Protein AF-A0A9P1CQ24-F1 (afdb_monomer_lite)

pLDDT: mean 72.22, std 20.45, range [20.41, 98.44]

Structure (mmCIF, N/CA/C/O backbone):
data_AF-A0A9P1CQ24-F1
#
_entry.id   AF-A0A9P1CQ24-F1
#
loop_
_atom_site.group_PDB
_atom_site.id
_atom_site.type_symbol
_atom_site.label_atom_id
_atom_site.label_alt_id
_atom_site.label_comp_id
_atom_site.label_asym_id
_atom_site.label_entity_id
_atom_site.label_seq_id
_atom_site.pdbx_PDB_ins_code
_atom_site.Cartn_x
_atom_site.Cartn_y
_atom_site.Cartn_z
_atom_site.occupancy
_atom_site.B_iso_or_equiv
_atom_site.auth_seq_id
_atom_site.auth_comp_id
_atom_site.auth_asym_id
_atom_site.auth_atom_id
_atom_site.pdbx_PDB_model_num
ATOM 1 N N . MET A 1 1 ? -5.792 -4.100 51.274 1.00 24.83 1 MET A N 1
ATOM 2 C CA . MET A 1 1 ? -7.155 -3.673 51.661 1.00 24.83 1 MET A CA 1
ATOM 3 C C . MET A 1 1 ? -8.016 -3.685 50.412 1.00 24.83 1 MET A C 1
ATOM 5 O O . MET A 1 1 ? -7.553 -3.233 49.377 1.00 24.83 1 MET A O 1
ATOM 9 N N . ARG A 1 2 ? -9.196 -4.304 50.507 1.00 32.28 2 ARG A N 1
ATOM 10 C CA . ARG A 1 2 ? -10.159 -4.543 49.422 1.00 32.28 2 ARG A CA 1
ATOM 11 C C . ARG A 1 2 ? -10.629 -3.250 48.753 1.00 32.28 2 ARG A C 1
ATOM 13 O O . ARG A 1 2 ? -10.883 -2.269 49.446 1.00 32.28 2 ARG A O 1
ATOM 20 N N . THR A 1 3 ? -10.967 -3.343 47.472 1.00 20.41 3 THR A N 1
ATOM 21 C CA . THR A 1 3 ? -12.104 -2.589 46.933 1.00 20.41 3 THR A CA 1
ATOM 22 C C . THR A 1 3 ? -12.897 -3.519 46.020 1.00 20.41 3 THR A C 1
ATOM 24 O O . THR A 1 3 ? -12.616 -3.652 44.839 1.00 20.41 3 THR A O 1
ATOM 27 N N . HIS A 1 4 ? -13.849 -4.238 46.622 1.00 22.41 4 HIS A N 1
ATOM 28 C CA . HIS A 1 4 ? -14.968 -4.813 45.883 1.00 22.41 4 HIS A CA 1
ATOM 29 C C . HIS A 1 4 ? -15.904 -3.654 45.552 1.00 22.41 4 HIS A C 1
ATOM 31 O O . HIS A 1 4 ? -16.393 -2.992 46.473 1.00 22.41 4 HIS A O 1
ATOM 37 N N . VAL A 1 5 ? -16.131 -3.402 44.268 1.00 22.34 5 VAL A N 1
ATOM 38 C CA . VAL A 1 5 ? -17.233 -2.550 43.827 1.00 22.34 5 VAL A CA 1
ATOM 39 C C . VAL A 1 5 ? -18.487 -3.422 43.804 1.00 22.34 5 VAL A C 1
ATOM 41 O O . VAL A 1 5 ? -18.438 -4.613 43.516 1.00 22.34 5 VAL A O 1
ATOM 44 N N . LYS A 1 6 ? -19.583 -2.852 44.293 1.00 25.34 6 LYS A N 1
ATOM 45 C CA . LYS A 1 6 ? -20.862 -3.510 44.534 1.00 25.34 6 LYS A CA 1
ATOM 46 C C . LYS A 1 6 ? -21.870 -2.759 43.680 1.00 25.34 6 LYS A C 1
ATOM 48 O O . LYS A 1 6 ? -22.074 -1.574 43.943 1.00 25.34 6 LYS A O 1
ATOM 53 N N . LEU A 1 7 ? -22.515 -3.417 42.718 1.00 26.62 7 LEU A N 1
ATOM 54 C CA . LEU A 1 7 ? -23.672 -2.843 42.036 1.00 26.62 7 LEU A CA 1
ATOM 55 C C . LEU A 1 7 ? -24.954 -3.628 42.299 1.00 26.62 7 LEU A C 1
ATOM 57 O O . LEU A 1 7 ? -25.006 -4.850 42.407 1.00 26.62 7 LEU A O 1
ATOM 61 N N . VAL A 1 8 ? -25.979 -2.817 42.528 1.00 26.58 8 VAL A N 1
ATOM 62 C CA . VAL A 1 8 ? -27.273 -3.124 43.112 1.00 26.58 8 VAL A CA 1
ATOM 63 C C . VAL A 1 8 ? -28.246 -3.381 41.970 1.00 26.58 8 VAL A C 1
ATOM 65 O O . VAL A 1 8 ? -28.527 -2.473 41.191 1.00 26.58 8 VAL A O 1
ATOM 68 N N . SER A 1 9 ? -28.813 -4.587 41.902 1.00 32.66 9 SER A N 1
ATOM 69 C CA . SER A 1 9 ? -30.057 -4.796 41.157 1.00 32.66 9 SER A CA 1
ATOM 70 C C . SER A 1 9 ? -31.143 -3.964 41.834 1.00 32.66 9 SER A C 1
ATOM 72 O O . SER A 1 9 ? -31.577 -4.265 42.948 1.00 32.66 9 SER A O 1
ATOM 74 N N . ARG A 1 10 ? -31.554 -2.865 41.198 1.00 37.50 10 ARG A N 1
ATOM 75 C CA . ARG A 1 10 ? -32.663 -2.043 41.682 1.00 37.50 10 ARG A CA 1
ATOM 76 C C . ARG A 1 10 ? -33.981 -2.643 41.201 1.00 37.50 10 ARG A C 1
ATOM 78 O O . ARG A 1 10 ? -34.678 -2.057 40.382 1.00 37.50 10 ARG A O 1
ATOM 85 N N . ALA A 1 11 ? -34.321 -3.807 41.734 1.00 39.28 11 ALA A N 1
ATOM 86 C CA . ALA A 1 11 ? -35.665 -4.354 41.662 1.00 39.28 11 ALA A CA 1
ATOM 87 C C . ALA A 1 11 ? -35.946 -5.097 42.968 1.00 39.28 11 ALA A C 1
ATOM 89 O O . ALA A 1 11 ? -35.509 -6.226 43.124 1.00 39.28 11 ALA A O 1
ATOM 90 N N . GLU A 1 12 ? -36.593 -4.403 43.909 1.00 36.25 12 GLU A N 1
ATOM 91 C CA . GLU A 1 12 ? -37.602 -4.922 44.852 1.00 36.25 12 GLU A CA 1
ATOM 92 C C . GLU A 1 12 ? -37.755 -3.968 46.045 1.00 36.25 12 GLU A C 1
ATOM 94 O O . GLU A 1 12 ? -37.226 -4.178 47.132 1.00 36.25 12 GLU A O 1
ATOM 99 N N . LEU A 1 13 ? -38.541 -2.909 45.849 1.00 34.06 13 LEU A N 1
ATOM 100 C CA . LEU A 1 13 ? -39.320 -2.322 46.933 1.00 34.06 13 LEU A CA 1
ATOM 101 C C . LEU A 1 13 ? -40.727 -2.032 46.402 1.00 34.06 13 LEU A C 1
ATOM 103 O O . LEU A 1 13 ? -40.894 -1.248 45.476 1.00 34.06 13 LEU A O 1
ATOM 107 N N . GLN A 1 14 ? -41.695 -2.659 47.079 1.00 34.50 14 GLN A N 1
ATOM 108 C CA . GLN A 1 14 ? -43.155 -2.509 47.025 1.00 34.50 14 GLN A CA 1
ATOM 109 C C . GLN A 1 14 ? -43.946 -3.429 46.078 1.00 34.50 14 GLN A C 1
ATOM 111 O O . GLN A 1 14 ? -44.056 -3.201 44.881 1.00 34.50 14 GLN A O 1
ATOM 116 N N . GLY A 1 15 ? -44.658 -4.380 46.702 1.00 32.09 15 GLY A N 1
ATOM 117 C CA . GLY A 1 15 ? -46.060 -4.635 46.352 1.00 32.09 15 GLY A CA 1
ATOM 118 C C . GLY A 1 15 ? -46.442 -6.081 46.047 1.00 32.09 15 GLY A C 1
ATOM 119 O O . GLY A 1 15 ? -46.425 -6.507 44.900 1.00 32.09 15 GLY A O 1
ATOM 120 N N . ARG A 1 16 ? -46.912 -6.812 47.067 1.00 42.50 16 ARG A N 1
ATOM 121 C CA . ARG A 1 16 ? -47.760 -8.007 46.909 1.00 42.50 16 ARG A CA 1
ATOM 122 C C . ARG A 1 16 ? -48.939 -7.709 45.968 1.00 42.50 16 ARG A C 1
ATOM 124 O O . ARG A 1 16 ? -49.682 -6.771 46.239 1.00 42.50 16 ARG A O 1
ATOM 131 N N . GLY A 1 17 ? -49.212 -8.577 44.989 1.00 32.25 17 GLY A N 1
ATOM 132 C CA . GLY A 1 17 ? -50.550 -8.647 44.389 1.00 32.25 17 GLY A CA 1
ATOM 133 C C . GLY A 1 17 ? -50.658 -9.171 42.956 1.00 32.25 17 GLY A C 1
ATOM 134 O O . GLY A 1 17 ? -50.523 -8.412 42.011 1.00 32.25 17 GLY A O 1
ATOM 135 N N . ARG A 1 18 ? -51.102 -10.430 42.853 1.00 33.41 18 ARG A N 1
ATOM 136 C CA . ARG A 1 18 ? -51.880 -11.054 41.761 1.00 33.41 18 ARG A CA 1
ATOM 137 C C . ARG A 1 18 ? -51.209 -11.348 40.408 1.00 33.41 18 ARG A C 1
ATOM 139 O O . ARG A 1 18 ? -50.857 -10.487 39.617 1.00 33.41 18 ARG A O 1
ATOM 146 N N . SER A 1 19 ? -51.226 -12.652 40.134 1.00 42.94 19 SER A N 1
ATOM 147 C CA . SER A 1 19 ? -51.018 -13.336 38.862 1.00 42.94 19 SER A CA 1
ATOM 148 C C . SER A 1 19 ? -51.836 -12.736 37.711 1.00 42.94 19 SER A C 1
ATOM 150 O O . SER A 1 19 ? -53.065 -12.703 37.790 1.00 42.94 19 SER A O 1
ATOM 152 N N . ARG A 1 20 ? -51.159 -12.331 36.629 1.00 33.44 20 ARG A N 1
ATOM 153 C CA . ARG A 1 20 ? -51.699 -12.286 35.261 1.00 33.44 20 ARG A CA 1
ATOM 154 C C . ARG A 1 20 ? -50.582 -12.593 34.262 1.00 33.44 20 ARG A C 1
ATOM 156 O O . ARG A 1 20 ? -49.554 -11.928 34.229 1.00 33.44 20 ARG A O 1
ATOM 163 N N . SER A 1 21 ? -50.819 -13.616 33.450 1.00 43.00 21 SER A N 1
ATOM 164 C CA . SER A 1 21 ? -50.026 -14.024 32.293 1.00 43.00 21 SER A CA 1
ATOM 165 C C . SER A 1 21 ? -49.966 -12.904 31.253 1.00 43.00 21 SER A C 1
ATOM 167 O O . SER A 1 21 ? -50.982 -12.610 30.627 1.00 43.00 21 SER A O 1
ATOM 169 N N . HIS A 1 22 ? -48.802 -12.291 31.063 1.00 32.88 22 HIS A N 1
ATOM 170 C CA . HIS A 1 22 ? -48.464 -11.451 29.910 1.00 32.88 22 HIS A CA 1
ATOM 171 C C . HIS A 1 22 ? -47.069 -11.871 29.437 1.00 32.88 22 HIS A C 1
ATOM 173 O O . HIS A 1 22 ? -46.216 -12.194 30.265 1.00 32.88 22 HIS A O 1
ATOM 179 N N . GLY A 1 23 ? -46.877 -11.945 28.116 1.00 34.06 23 GLY A N 1
ATOM 180 C CA . GLY A 1 23 ? -45.629 -12.381 27.492 1.00 34.06 23 GLY A CA 1
ATOM 181 C C . GLY A 1 23 ? -44.425 -11.708 28.143 1.00 34.06 23 GLY A C 1
ATOM 182 O O . GLY A 1 23 ? -44.413 -10.490 28.315 1.00 34.06 23 GLY A O 1
ATOM 183 N N . ARG A 1 24 ? -43.440 -12.517 28.554 1.00 34.88 24 ARG A N 1
ATOM 184 C CA . ARG A 1 24 ? -42.169 -12.024 29.086 1.00 34.88 24 ARG A CA 1
ATOM 185 C C . ARG A 1 24 ? -41.470 -11.240 27.978 1.00 34.88 24 ARG A C 1
ATOM 187 O O . ARG A 1 24 ? -40.723 -11.808 27.193 1.00 34.88 24 ARG A O 1
ATOM 194 N N . HIS A 1 25 ? -41.708 -9.937 27.921 1.00 40.00 25 HIS A N 1
ATOM 195 C CA . HIS A 1 25 ? -40.682 -9.025 27.455 1.00 40.00 25 HIS A CA 1
ATOM 196 C C . HIS A 1 25 ? -39.545 -9.161 28.466 1.00 40.00 25 HIS A C 1
ATOM 198 O O . HIS A 1 25 ? -39.699 -8.759 29.621 1.00 40.00 25 HIS A O 1
ATOM 204 N N . GLU A 1 26 ? -38.464 -9.841 28.078 1.00 44.25 26 GLU A N 1
ATOM 205 C CA . GLU A 1 26 ? -37.234 -9.849 28.866 1.00 44.25 26 GLU A CA 1
ATOM 206 C C . GLU A 1 26 ? -36.874 -8.395 29.163 1.00 44.25 26 GLU A C 1
ATOM 208 O O . GLU A 1 26 ? -36.725 -7.576 28.254 1.00 44.25 26 GLU A O 1
ATOM 213 N N . ALA A 1 27 ? -36.840 -8.050 30.449 1.00 46.22 27 ALA A N 1
ATOM 214 C CA . ALA A 1 27 ? -36.472 -6.716 30.875 1.00 46.22 27 ALA A CA 1
ATOM 215 C C . ALA A 1 27 ? -35.070 -6.416 30.332 1.00 46.22 27 ALA A C 1
ATOM 217 O O . ALA A 1 27 ? -34.145 -7.208 30.516 1.00 46.22 27 ALA A O 1
ATOM 218 N N . ILE A 1 28 ? -34.925 -5.284 29.644 1.00 53.94 28 ILE A N 1
ATOM 219 C CA . ILE A 1 28 ? -33.633 -4.802 29.158 1.00 53.94 28 ILE A CA 1
ATOM 220 C C . ILE A 1 28 ? -32.829 -4.424 30.400 1.00 53.94 28 ILE A C 1
ATOM 222 O O . ILE A 1 28 ? -33.048 -3.361 30.980 1.00 53.94 28 ILE A O 1
ATOM 226 N N . VAL A 1 29 ? -31.955 -5.321 30.853 1.00 59.16 29 VAL A N 1
ATOM 227 C CA . VAL A 1 29 ? -31.086 -5.062 32.001 1.00 59.16 29 VAL A CA 1
ATOM 228 C C . VAL A 1 29 ? -29.855 -4.319 31.481 1.00 59.16 29 VAL A C 1
ATOM 230 O O . VAL A 1 29 ? -29.123 -4.879 30.660 1.00 59.16 29 VAL A O 1
ATOM 233 N N . PRO A 1 30 ? -29.630 -3.063 31.902 1.00 64.50 30 PRO A N 1
ATOM 234 C CA . PRO A 1 30 ? -28.387 -2.374 31.604 1.00 64.50 30 PRO A CA 1
ATOM 235 C C . PRO A 1 30 ? -27.237 -3.047 32.360 1.00 64.50 30 PRO A C 1
ATOM 237 O O . PRO A 1 30 ? -27.342 -3.264 33.566 1.00 64.50 30 PRO A O 1
ATOM 240 N N . VAL A 1 31 ? -26.144 -3.357 31.665 1.00 69.25 31 VAL A N 1
ATOM 241 C CA . VAL A 1 31 ? -24.925 -3.908 32.271 1.00 69.25 31 VAL A CA 1
ATOM 242 C C . VAL A 1 31 ? -23.783 -2.921 32.099 1.00 69.25 31 VAL A C 1
ATOM 244 O O . VAL A 1 31 ? -23.566 -2.417 30.997 1.00 69.25 31 VAL A O 1
ATOM 247 N N . GLU A 1 32 ? -23.054 -2.640 33.178 1.00 74.50 32 GLU A N 1
ATOM 248 C CA . GLU A 1 32 ? -21.812 -1.879 33.077 1.00 74.50 32 GLU A CA 1
ATOM 249 C C . GLU A 1 32 ? -20.687 -2.763 32.541 1.00 74.50 32 GLU A C 1
ATOM 251 O O . GLU A 1 32 ? -20.387 -3.833 33.075 1.00 74.50 32 GLU A O 1
ATOM 256 N N . VAL A 1 33 ? -20.060 -2.286 31.470 1.00 75.69 33 VAL A N 1
ATOM 257 C CA . VAL A 1 33 ? -18.903 -2.914 30.843 1.00 75.69 33 VAL A CA 1
ATOM 258 C C . VAL A 1 33 ? -17.725 -1.962 30.962 1.00 75.69 33 VAL A C 1
ATOM 260 O O . VAL A 1 33 ? -17.774 -0.846 30.439 1.00 75.69 33 VAL A O 1
ATOM 263 N N . GLN A 1 34 ? -16.657 -2.413 31.616 1.00 79.44 34 GLN A N 1
ATOM 264 C CA . GLN A 1 34 ? -15.403 -1.670 31.667 1.00 79.44 34 GLN A CA 1
ATOM 265 C C . GLN A 1 34 ? -14.547 -2.017 30.453 1.00 79.44 34 GLN A C 1
ATOM 267 O O . GLN A 1 34 ? -14.287 -3.188 30.184 1.00 79.44 34 GLN A O 1
ATOM 272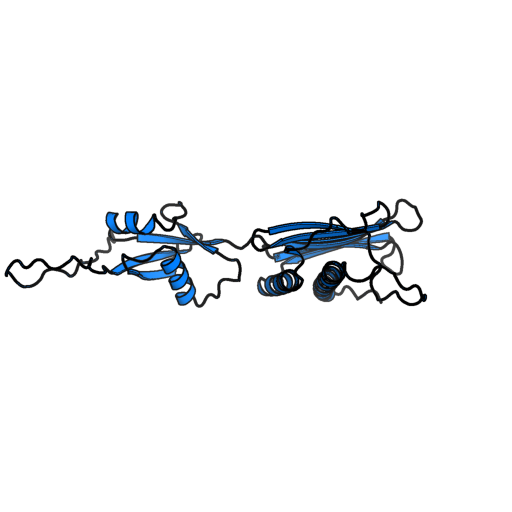 N N . ILE A 1 35 ? -14.107 -0.996 29.720 1.00 75.44 35 ILE A N 1
ATOM 273 C CA . ILE A 1 35 ? -13.234 -1.140 28.556 1.00 75.44 35 ILE A CA 1
ATOM 274 C C . ILE A 1 35 ? -11.839 -0.646 28.919 1.00 75.44 35 ILE A C 1
ATOM 276 O O . ILE A 1 35 ? -11.632 0.548 29.145 1.00 75.44 35 ILE A O 1
ATOM 280 N N . LEU A 1 36 ? -10.876 -1.560 28.927 1.00 78.00 36 LEU A N 1
ATOM 281 C CA . LEU A 1 36 ? -9.468 -1.267 29.165 1.00 78.00 36 LEU A CA 1
ATOM 282 C C . LEU A 1 36 ? -8.684 -1.228 27.852 1.00 78.00 36 LEU A C 1
ATOM 284 O O . LEU A 1 36 ? -8.978 -1.959 26.900 1.00 78.00 36 LEU A O 1
ATOM 288 N N . ASN A 1 37 ? -7.618 -0.436 27.817 1.00 79.06 37 ASN A N 1
ATOM 289 C CA . ASN A 1 37 ? -6.612 -0.554 26.766 1.00 79.06 37 ASN A CA 1
ATOM 290 C C . ASN A 1 37 ? -5.866 -1.892 26.922 1.00 79.06 37 ASN A C 1
ATOM 292 O O . ASN A 1 37 ? -5.347 -2.192 27.997 1.00 79.06 37 ASN A O 1
ATOM 296 N N . ALA A 1 38 ? -5.789 -2.706 25.862 1.00 75.56 38 ALA A N 1
ATOM 297 C CA . ALA A 1 38 ? -5.168 -4.030 25.953 1.00 75.56 38 ALA A CA 1
ATOM 298 C C . ALA A 1 38 ? -3.668 -4.004 26.306 1.00 75.56 38 ALA A C 1
ATOM 300 O O . ALA A 1 38 ? -3.181 -4.974 26.887 1.00 75.56 38 ALA A O 1
ATOM 301 N N . PHE A 1 39 ? -2.955 -2.922 25.979 1.00 69.06 39 PHE A N 1
ATOM 302 C CA . PHE A 1 39 ? -1.515 -2.781 26.207 1.00 69.06 39 PHE A CA 1
ATOM 303 C C . PHE A 1 39 ? -1.190 -2.125 27.545 1.00 69.06 39 PHE A C 1
ATOM 305 O O . PHE A 1 39 ? -0.302 -2.595 28.250 1.00 69.06 39 PHE A O 1
ATOM 312 N N . THR A 1 40 ? -1.890 -1.043 27.896 1.00 73.31 40 THR A N 1
ATOM 313 C CA . THR A 1 40 ? -1.598 -0.296 29.131 1.00 73.31 40 THR A CA 1
ATOM 314 C C . THR A 1 40 ? -2.381 -0.820 30.330 1.00 73.31 40 THR A C 1
ATOM 316 O O . THR A 1 40 ? -1.983 -0.588 31.466 1.00 73.31 40 THR A O 1
ATOM 319 N N . GLY A 1 41 ? -3.491 -1.530 30.101 1.00 69.75 41 GLY A N 1
ATOM 320 C CA . GLY A 1 41 ? -4.416 -1.944 31.157 1.00 69.75 41 GLY A CA 1
ATOM 321 C C . GLY A 1 41 ? -5.185 -0.781 31.789 1.00 69.75 41 GLY A C 1
ATOM 322 O O . GLY A 1 41 ? -5.972 -1.005 32.703 1.00 69.75 41 GLY A O 1
ATOM 323 N N . GLU A 1 42 ? -4.981 0.451 31.318 1.00 75.31 42 GLU A N 1
ATOM 324 C CA . GLU A 1 42 ? -5.671 1.622 31.845 1.00 75.31 42 GLU A CA 1
ATOM 325 C C . GLU A 1 42 ? -7.142 1.615 31.427 1.00 75.31 42 GLU A C 1
ATOM 327 O O . GLU A 1 42 ? -7.489 1.295 30.279 1.00 75.31 42 GLU A O 1
ATOM 332 N N . SER A 1 43 ? -8.004 1.999 32.373 1.00 66.06 43 SER A N 1
ATOM 333 C CA . SER A 1 43 ? -9.431 2.164 32.119 1.00 66.06 43 SER A CA 1
ATOM 334 C C . SER A 1 43 ? -9.641 3.266 31.098 1.00 66.06 43 SER A C 1
ATOM 336 O O . SER A 1 43 ? -9.247 4.411 31.311 1.00 66.06 43 SER A O 1
ATOM 338 N N . SER A 1 44 ? -10.224 2.892 29.962 1.00 65.00 44 SER A N 1
ATOM 339 C CA . SER A 1 44 ? -10.540 3.831 28.897 1.00 65.00 44 SER A CA 1
ATOM 340 C C . SER A 1 44 ? -11.964 4.362 29.059 1.00 65.00 44 SER A C 1
ATOM 342 O O . SER A 1 44 ? -12.148 5.574 29.034 1.00 65.00 44 SER A O 1
ATOM 344 N N . PHE A 1 45 ? -12.969 3.490 29.249 1.00 72.44 45 PHE A N 1
ATOM 345 C CA . PHE A 1 45 ? -14.388 3.885 29.329 1.00 72.44 45 PHE A CA 1
ATOM 346 C C . PHE A 1 45 ? -15.232 2.882 30.137 1.00 72.44 45 PHE A C 1
ATOM 348 O O . PHE A 1 45 ? -14.904 1.697 30.176 1.00 72.44 45 PHE A O 1
ATOM 355 N N . SER A 1 46 ? -16.355 3.340 30.707 1.00 76.19 46 SER A N 1
ATOM 356 C CA . SER A 1 46 ? -17.466 2.474 31.142 1.00 76.19 46 SER A CA 1
ATOM 357 C C . SER A 1 46 ? -18.662 2.696 30.219 1.00 76.19 46 SER A C 1
ATOM 359 O O . SER A 1 46 ? -18.967 3.838 29.864 1.00 76.19 46 SER A O 1
ATOM 361 N N . ILE A 1 47 ? -19.311 1.612 29.792 1.00 76.88 47 ILE A N 1
ATOM 362 C CA . ILE A 1 47 ? -20.475 1.654 28.901 1.00 76.88 47 ILE A CA 1
ATOM 363 C C . ILE A 1 47 ? -21.618 0.880 29.537 1.00 76.88 47 ILE A C 1
ATOM 365 O O . ILE A 1 47 ? -21.448 -0.256 29.973 1.00 76.88 47 ILE A O 1
ATOM 369 N N . THR A 1 48 ? -22.804 1.480 29.522 1.00 80.06 48 THR A N 1
ATOM 370 C CA . THR A 1 48 ? -24.049 0.794 29.854 1.00 80.06 48 THR A CA 1
ATOM 371 C C . THR A 1 48 ? -24.560 0.046 28.621 1.00 80.06 48 THR A C 1
ATOM 373 O O . THR A 1 48 ? -25.236 0.620 27.768 1.00 80.06 48 THR A O 1
ATOM 376 N N . ALA A 1 49 ? -24.208 -1.232 28.500 1.00 74.88 49 ALA A N 1
ATOM 377 C CA . ALA A 1 49 ? -24.649 -2.088 27.404 1.00 74.88 49 ALA A CA 1
ATOM 378 C C . ALA A 1 49 ? -26.043 -2.669 27.685 1.00 74.88 49 ALA A C 1
ATOM 380 O O . ALA A 1 49 ? -26.398 -2.945 28.832 1.00 74.88 49 ALA A O 1
ATOM 381 N N . GLN A 1 50 ? -26.838 -2.885 26.636 1.00 75.06 50 GLN A N 1
ATOM 382 C CA . GLN A 1 50 ? -28.102 -3.613 26.763 1.00 75.06 50 GLN A CA 1
ATOM 383 C C . GLN A 1 50 ? -27.848 -5.118 26.661 1.00 75.06 50 GLN A C 1
ATOM 385 O O . GLN A 1 50 ? -27.016 -5.554 25.866 1.00 75.06 50 GLN A O 1
ATOM 390 N N . SER A 1 51 ? -28.630 -5.924 27.381 1.00 68.69 51 SER A N 1
ATOM 391 C CA . SER A 1 51 ? -28.583 -7.391 27.289 1.00 68.69 51 SER A CA 1
ATOM 392 C C . SER A 1 51 ? -28.934 -7.961 25.903 1.00 68.69 51 SER A C 1
ATOM 394 O O . SER A 1 51 ? -28.821 -9.161 25.698 1.00 68.69 51 SER A O 1
ATOM 396 N N . SER A 1 52 ? -29.358 -7.134 24.946 1.00 73.06 52 SER A N 1
ATOM 397 C CA . SER A 1 52 ? -29.605 -7.512 23.550 1.00 73.06 52 SER A CA 1
ATOM 398 C C . SER A 1 52 ? -28.449 -7.171 22.602 1.00 73.06 52 SER A C 1
ATOM 400 O O . SER A 1 52 ? -28.504 -7.531 21.426 1.00 73.06 52 SER A O 1
ATOM 402 N N . TRP A 1 53 ? -27.421 -6.451 23.061 1.00 78.69 53 TRP A N 1
ATOM 403 C CA . TRP A 1 53 ? -26.336 -6.000 22.192 1.00 78.69 53 TRP A CA 1
ATOM 404 C C . TRP A 1 53 ? -25.441 -7.156 21.749 1.00 78.69 53 TRP A C 1
ATOM 406 O O . TRP A 1 53 ? -24.982 -7.966 22.553 1.00 78.69 53 TRP A O 1
ATOM 416 N N . SER A 1 54 ? -25.132 -7.176 20.453 1.00 79.19 54 SER A N 1
ATOM 417 C CA . SER A 1 54 ? -24.022 -7.960 19.913 1.00 79.19 54 SER A CA 1
ATOM 418 C C . SER A 1 54 ? -22.684 -7.272 20.198 1.00 79.19 54 SER A C 1
ATOM 420 O O . SER A 1 54 ? -22.620 -6.073 20.493 1.00 79.19 54 SER A O 1
ATOM 422 N N . ILE A 1 55 ? -21.583 -8.003 20.021 1.00 78.81 55 ILE A N 1
ATOM 423 C CA . ILE A 1 55 ? -20.242 -7.402 20.043 1.00 78.81 55 ILE A CA 1
ATOM 424 C C . ILE A 1 55 ? -20.106 -6.316 18.977 1.00 78.81 55 ILE A C 1
ATOM 426 O O . ILE A 1 55 ? -19.478 -5.293 19.242 1.00 78.81 55 ILE A O 1
ATOM 430 N N . SER A 1 56 ? -20.726 -6.487 17.805 1.00 79.00 56 SER A N 1
ATOM 431 C CA . SER A 1 56 ? -20.743 -5.446 16.777 1.00 79.00 56 SER A CA 1
ATOM 432 C C . SER A 1 56 ? -21.381 -4.151 17.287 1.00 79.00 56 SER A C 1
ATOM 434 O O . SER A 1 56 ? -20.826 -3.081 17.054 1.00 79.00 56 SER A O 1
ATOM 436 N N . ASN A 1 57 ? -22.494 -4.226 18.029 1.00 83.50 57 ASN A N 1
ATOM 437 C CA . ASN A 1 57 ? -23.118 -3.035 18.620 1.00 83.50 57 ASN A CA 1
ATOM 438 C C . ASN A 1 57 ? -22.176 -2.347 19.617 1.00 83.50 57 ASN A C 1
ATOM 440 O O . ASN A 1 57 ? -22.006 -1.131 19.565 1.00 83.50 57 ASN A O 1
ATOM 444 N N . LEU A 1 58 ? -21.510 -3.132 20.469 1.00 80.88 58 LEU A N 1
ATOM 445 C CA . LEU A 1 58 ? -20.525 -2.630 21.429 1.00 80.88 58 LEU A CA 1
ATOM 446 C C . LEU A 1 58 ? -19.334 -1.957 20.736 1.00 80.88 58 LEU A C 1
ATOM 448 O O . LEU A 1 58 ? -18.936 -0.865 21.128 1.00 80.88 58 LEU A O 1
ATOM 452 N N . ARG A 1 59 ? -18.793 -2.562 19.672 1.00 79.06 59 ARG A N 1
ATOM 453 C CA . ARG A 1 59 ? -17.701 -1.981 18.874 1.00 79.06 59 ARG A CA 1
ATOM 454 C C . ARG A 1 59 ? -18.109 -0.648 18.247 1.00 79.06 59 ARG A C 1
ATOM 456 O O . ARG A 1 59 ? -17.336 0.306 18.316 1.00 79.06 59 ARG A O 1
ATOM 463 N N . SER A 1 60 ? -19.311 -0.570 17.671 1.00 79.25 60 SER A N 1
ATOM 464 C CA . SER A 1 60 ? -19.842 0.669 17.093 1.00 79.25 60 SER A CA 1
ATOM 465 C C . SER A 1 60 ? -20.001 1.766 18.143 1.00 79.25 60 SER A C 1
ATOM 467 O O . SER A 1 60 ? -19.612 2.906 17.893 1.00 79.25 60 SER A O 1
ATOM 469 N N . GLU A 1 61 ? -20.510 1.427 19.328 1.00 82.31 61 GLU A N 1
ATOM 470 C CA . GLU A 1 61 ? -20.686 2.400 20.407 1.00 82.31 61 GLU A CA 1
ATOM 471 C C . GLU A 1 61 ? -19.345 2.883 20.976 1.00 82.31 61 GLU A C 1
ATOM 473 O O . GLU A 1 61 ? -19.151 4.082 21.170 1.00 82.31 61 GLU A O 1
ATOM 478 N N . ILE A 1 62 ? -18.375 1.983 21.162 1.00 78.25 62 ILE A N 1
ATOM 479 C CA . ILE A 1 62 ? -17.014 2.345 21.585 1.00 78.25 62 ILE A CA 1
ATOM 480 C C . ILE A 1 62 ? -16.361 3.284 20.562 1.00 78.25 62 ILE A C 1
ATOM 482 O O . ILE A 1 62 ? -15.782 4.304 20.942 1.00 78.25 62 ILE A O 1
ATOM 486 N N . ALA A 1 63 ? -16.459 2.973 19.266 1.00 75.12 63 ALA A N 1
ATOM 487 C CA . ALA A 1 63 ? -15.914 3.824 18.208 1.00 75.12 63 ALA A CA 1
ATOM 488 C C . ALA A 1 63 ? -16.549 5.225 18.230 1.00 75.12 63 ALA A C 1
ATOM 490 O O . ALA A 1 63 ? -15.838 6.232 18.165 1.00 75.12 63 ALA A O 1
ATOM 491 N N . ARG A 1 64 ? -17.877 5.289 18.413 1.00 81.25 64 ARG A N 1
ATOM 492 C CA . ARG A 1 64 ? -18.634 6.539 18.555 1.00 81.25 64 ARG A CA 1
ATOM 493 C C . ARG A 1 64 ? -18.155 7.362 19.754 1.00 81.25 64 ARG A C 1
ATOM 495 O O . ARG A 1 64 ? -17.891 8.552 19.599 1.00 81.25 64 ARG A O 1
ATOM 502 N N . LEU A 1 65 ? -18.018 6.745 20.931 1.00 77.56 65 LEU A N 1
ATOM 503 C CA . LEU A 1 65 ? -17.589 7.414 22.167 1.00 77.56 65 LEU A CA 1
ATOM 504 C C . LEU A 1 65 ? -16.154 7.935 22.093 1.00 77.56 65 LEU A C 1
ATOM 506 O O . LEU A 1 65 ? -15.874 9.027 22.583 1.00 77.56 65 LEU A O 1
ATOM 510 N N . ARG A 1 66 ? -15.252 7.199 21.434 1.00 70.94 66 ARG A N 1
ATOM 511 C CA . ARG A 1 66 ? -13.867 7.644 21.226 1.00 70.94 66 ARG A CA 1
ATOM 512 C C . ARG A 1 66 ? -13.754 8.831 20.266 1.00 70.94 66 ARG A C 1
ATOM 514 O O . ARG A 1 66 ? -12.658 9.365 20.127 1.00 70.94 66 ARG A O 1
ATOM 521 N N . GLN A 1 67 ? -14.830 9.196 19.558 1.00 64.81 67 GLN A N 1
ATOM 522 C CA . GLN A 1 67 ? -14.772 10.068 18.377 1.00 64.81 67 GLN A CA 1
ATOM 523 C C . GLN A 1 67 ? -13.702 9.605 17.369 1.00 64.81 67 GLN A C 1
ATOM 525 O O . GLN A 1 67 ? -13.178 10.387 16.576 1.00 64.81 67 GLN A O 1
ATOM 530 N N . VAL A 1 68 ? -13.355 8.315 17.408 1.00 60.34 68 VAL A N 1
ATOM 531 C CA . VAL A 1 68 ? -12.364 7.724 16.522 1.00 60.34 68 VAL A CA 1
ATOM 532 C C . VAL A 1 68 ? -13.126 7.262 15.301 1.00 60.34 68 VAL A C 1
ATOM 534 O O . VAL A 1 68 ? -13.876 6.288 15.337 1.00 60.34 68 VAL A O 1
ATOM 537 N N . VAL A 1 69 ? -12.905 7.962 14.192 1.00 52.41 69 VAL A N 1
ATOM 538 C CA . VAL A 1 69 ? -13.129 7.366 12.882 1.00 52.41 69 VAL A CA 1
ATOM 539 C C . VAL A 1 69 ? -12.090 6.262 12.773 1.00 52.41 69 VAL A C 1
ATOM 541 O O . VAL A 1 69 ? -10.919 6.547 12.513 1.00 52.41 69 VAL A O 1
ATOM 544 N N . LEU A 1 70 ? -12.497 5.017 13.040 1.00 55.22 70 LEU A N 1
ATOM 545 C CA . LEU A 1 70 ? -11.671 3.865 12.699 1.00 55.22 70 LEU A CA 1
ATOM 546 C C . LEU A 1 70 ? -11.263 4.063 11.245 1.00 55.22 70 LEU A C 1
ATOM 548 O O . LEU A 1 70 ? -12.125 4.286 10.387 1.00 55.22 70 LEU A O 1
ATOM 552 N N . SER A 1 71 ? -9.957 4.075 10.967 1.00 51.81 71 SER A N 1
ATOM 553 C CA . SER A 1 71 ? -9.501 4.074 9.581 1.00 51.81 71 SER A CA 1
ATOM 554 C C . SER A 1 71 ? -10.239 2.953 8.866 1.00 51.81 71 SER A C 1
ATOM 556 O O . SER A 1 71 ? -10.363 1.868 9.427 1.00 51.81 71 SER A O 1
ATOM 558 N N . SER A 1 72 ? -10.765 3.223 7.667 1.00 47.38 72 SER A N 1
ATOM 559 C CA . SER A 1 72 ? -11.326 2.193 6.787 1.00 47.38 72 SER A CA 1
ATOM 560 C C . SER A 1 72 ? -10.343 1.019 6.764 1.00 47.38 72 SER A C 1
ATOM 562 O O . SER A 1 72 ? -9.270 1.172 6.187 1.00 47.38 72 SER A O 1
ATOM 564 N N . GLY A 1 73 ? -10.651 -0.070 7.483 1.00 51.91 73 GLY A N 1
ATOM 565 C CA . GLY A 1 73 ? -9.768 -1.228 7.660 1.00 51.91 73 GLY A CA 1
ATOM 566 C C . GLY A 1 73 ? -9.349 -1.612 9.086 1.00 51.91 73 GLY A C 1
ATOM 567 O O . GLY A 1 73 ? -9.069 -2.785 9.315 1.00 51.91 73 GLY A O 1
ATOM 568 N N . SER A 1 74 ? -9.314 -0.689 10.052 1.00 59.41 74 SER A N 1
ATOM 569 C CA . SER A 1 74 ? -8.978 -1.029 11.444 1.00 59.41 74 SER A CA 1
ATOM 570 C C . SER A 1 74 ? -10.158 -1.718 12.124 1.00 59.41 74 SER A C 1
ATOM 572 O O . SER A 1 74 ? -11.260 -1.168 12.180 1.00 59.41 74 SER A O 1
ATOM 574 N N . GLU A 1 75 ? -9.927 -2.905 12.683 1.00 68.88 75 GLU A N 1
ATOM 575 C CA . GLU A 1 75 ? -10.937 -3.631 13.453 1.00 68.88 75 GLU A CA 1
ATOM 576 C C . GLU A 1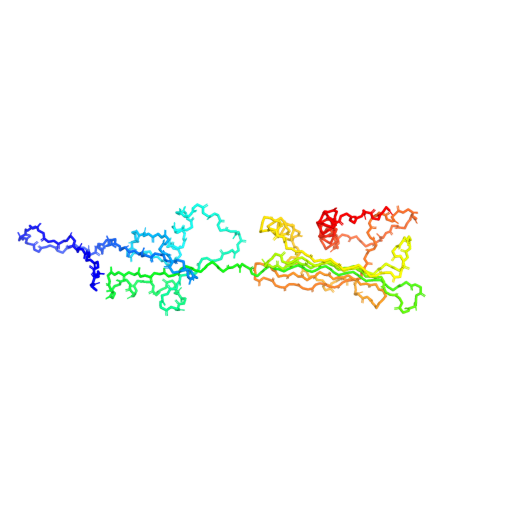 75 ? -10.697 -3.421 14.953 1.00 68.88 75 GLU A C 1
ATOM 578 O O . GLU A 1 75 ? -9.606 -3.679 15.469 1.00 68.88 75 GLU A O 1
ATOM 583 N N . LEU A 1 76 ? -11.733 -2.998 15.681 1.00 71.81 76 LEU A N 1
ATOM 584 C CA . LEU A 1 76 ? -11.728 -3.072 17.141 1.00 71.81 76 LEU A CA 1
ATOM 585 C C . LEU A 1 76 ? -12.046 -4.499 17.566 1.00 71.81 76 LEU A C 1
ATOM 587 O O . LEU A 1 76 ? -13.153 -4.982 17.338 1.00 71.81 76 LEU A O 1
ATOM 591 N N . ARG A 1 77 ? -11.102 -5.159 18.231 1.00 80.12 77 ARG A N 1
ATOM 592 C CA . ARG A 1 77 ? -11.322 -6.466 18.853 1.00 80.12 77 ARG A CA 1
ATOM 593 C C . ARG A 1 77 ? -11.504 -6.304 20.351 1.00 80.12 77 ARG A C 1
ATOM 595 O O . ARG A 1 77 ? -10.783 -5.543 20.991 1.00 80.12 77 ARG A O 1
ATOM 602 N N . LEU A 1 78 ? -12.469 -7.041 20.894 1.00 79.81 78 LEU A N 1
ATOM 603 C CA . LEU A 1 78 ? -12.724 -7.121 22.328 1.00 79.81 78 LEU A CA 1
ATOM 604 C C . LEU A 1 78 ? -12.189 -8.453 22.841 1.00 79.81 78 LEU A C 1
ATOM 606 O O . LEU A 1 78 ? -12.442 -9.501 22.244 1.00 79.81 78 LEU A O 1
ATOM 610 N N . LEU A 1 79 ? -11.431 -8.391 23.925 1.00 81.00 79 LEU A N 1
ATOM 611 C CA . LEU A 1 79 ? -10.828 -9.533 24.582 1.00 81.00 79 LEU A CA 1
ATOM 612 C C . LEU A 1 79 ? -11.375 -9.656 26.001 1.00 81.00 79 LEU A C 1
ATOM 614 O O . LEU A 1 79 ? -11.566 -8.649 26.676 1.00 81.00 79 LEU A O 1
ATOM 618 N N . MET A 1 80 ? -11.546 -10.888 26.461 1.00 79.19 80 MET A N 1
ATOM 619 C CA . MET A 1 80 ? -11.833 -11.224 27.855 1.00 79.19 80 MET A CA 1
ATOM 620 C C . MET A 1 80 ? -10.805 -12.258 28.304 1.00 79.19 80 MET A C 1
ATOM 622 O O . MET A 1 80 ? -10.599 -13.242 27.594 1.00 79.19 80 MET A O 1
ATOM 626 N N . ASP A 1 81 ? -10.105 -12.004 29.411 1.00 74.88 81 ASP A N 1
ATOM 627 C CA . ASP A 1 81 ? -9.058 -12.887 29.953 1.00 74.88 81 ASP A CA 1
ATOM 628 C C . ASP A 1 81 ? -8.048 -13.394 28.907 1.00 74.88 81 ASP A C 1
ATOM 630 O O . ASP A 1 81 ? -7.572 -14.519 29.004 1.00 74.88 81 ASP A O 1
ATOM 634 N N . THR A 1 82 ? -7.728 -12.576 27.891 1.00 74.62 82 THR A N 1
ATOM 635 C CA . THR A 1 82 ? -6.873 -12.857 26.706 1.00 74.62 82 THR A CA 1
ATOM 636 C C . THR A 1 82 ? -7.527 -13.519 25.485 1.00 74.62 82 THR A C 1
ATOM 638 O O . THR A 1 82 ? -6.914 -13.552 24.417 1.00 74.62 82 THR A O 1
ATOM 641 N N . LYS A 1 83 ? -8.783 -13.967 25.558 1.00 80.50 83 LYS A N 1
ATOM 642 C CA . LYS A 1 83 ? -9.497 -14.543 24.408 1.00 80.50 83 LYS A CA 1
ATOM 643 C C . LYS A 1 83 ? -10.240 -13.465 23.619 1.00 80.50 83 LYS A C 1
ATOM 645 O O . LYS A 1 83 ? -11.022 -12.713 24.193 1.00 80.50 83 LYS A O 1
ATOM 650 N N . ILE A 1 84 ? -10.056 -13.433 22.295 1.00 81.44 84 ILE A N 1
ATOM 651 C CA . ILE A 1 84 ? -10.883 -12.611 21.394 1.00 81.44 84 ILE A CA 1
ATOM 652 C C . ILE A 1 84 ? -12.321 -13.131 21.443 1.00 81.44 84 ILE A C 1
ATOM 654 O O . ILE A 1 84 ? -12.576 -14.293 21.119 1.00 81.44 84 ILE A O 1
ATOM 658 N N . LEU A 1 85 ? -13.252 -12.260 21.822 1.00 78.06 85 LEU A N 1
ATOM 659 C CA . LEU A 1 85 ? -14.668 -12.590 21.888 1.00 78.06 85 LEU A CA 1
ATOM 660 C C . LEU A 1 85 ? -15.309 -12.569 20.496 1.00 78.06 85 LEU A C 1
ATOM 662 O O . LEU A 1 85 ? -15.116 -11.628 19.719 1.00 78.06 85 LEU A O 1
ATOM 666 N N . LYS A 1 86 ? -16.114 -13.597 20.209 1.00 78.25 86 LYS A N 1
ATOM 667 C CA . LYS A 1 86 ? -16.993 -13.665 19.026 1.00 78.25 86 LYS A CA 1
ATOM 668 C C . LYS A 1 86 ? -18.404 -13.186 19.365 1.00 78.25 86 LYS A C 1
ATOM 670 O O . LYS A 1 86 ? -18.817 -13.305 20.514 1.00 78.25 86 LYS A O 1
ATOM 675 N N . ASP A 1 87 ? -19.163 -12.712 18.375 1.00 68.94 87 ASP A N 1
ATOM 676 C CA . ASP A 1 87 ? -20.469 -12.049 18.569 1.00 68.94 87 ASP A CA 1
ATOM 677 C C . ASP A 1 87 ? -21.443 -12.795 19.499 1.00 68.94 87 ASP A C 1
ATOM 679 O O . ASP A 1 87 ? -22.140 -12.169 20.295 1.00 68.94 87 ASP A O 1
ATOM 683 N N . ASN A 1 88 ? -21.428 -14.130 19.473 1.00 68.38 88 ASN A N 1
ATOM 684 C CA . ASN A 1 88 ? -22.330 -14.984 20.256 1.00 68.38 88 ASN A CA 1
ATOM 685 C C . ASN A 1 88 ? -21.851 -15.258 21.698 1.00 68.38 88 ASN A C 1
ATOM 687 O O . ASN A 1 88 ? -22.520 -15.970 22.451 1.00 68.38 88 ASN A O 1
ATOM 691 N N . GLU A 1 89 ? -20.669 -14.775 22.079 1.00 67.94 89 GLU A N 1
ATOM 692 C CA . GLU A 1 89 ? -20.036 -15.074 23.369 1.00 67.94 89 GLU A CA 1
ATOM 693 C C . GLU A 1 89 ? -20.281 -13.984 24.419 1.00 67.94 89 GLU A C 1
ATOM 695 O O . GLU A 1 89 ? -20.110 -14.244 25.604 1.00 67.94 89 GLU A O 1
ATOM 700 N N . LEU A 1 90 ? -20.734 -12.789 24.033 1.00 69.00 90 LEU A N 1
ATOM 701 C CA . LEU A 1 90 ? -20.918 -11.676 24.969 1.00 69.00 90 LEU A CA 1
ATOM 702 C C . LEU A 1 90 ? -22.025 -11.952 26.005 1.00 69.00 90 LEU A C 1
ATOM 704 O O . LEU A 1 90 ? -21.791 -11.842 27.207 1.00 69.00 90 LEU A O 1
ATOM 708 N N . LEU A 1 91 ? -23.210 -12.374 25.548 1.00 64.12 91 LEU A N 1
ATOM 709 C CA . LEU A 1 91 ? -24.375 -12.598 26.418 1.00 64.12 91 LEU A CA 1
ATOM 710 C C . LEU A 1 91 ? -24.147 -13.717 27.434 1.00 64.12 91 LEU A C 1
ATOM 712 O O . LEU A 1 91 ? -24.523 -13.589 28.595 1.00 64.12 91 LEU A O 1
ATOM 716 N N . LYS A 1 92 ? -23.469 -14.793 27.015 1.00 66.31 92 LYS A N 1
ATOM 717 C CA . LYS A 1 92 ? -23.136 -15.917 27.902 1.00 66.31 92 LYS A CA 1
ATOM 718 C C . LYS A 1 92 ? -22.292 -15.472 29.095 1.00 66.31 92 LYS A C 1
ATOM 720 O O . LYS A 1 92 ? -22.482 -15.992 30.188 1.00 66.31 92 LYS A O 1
ATOM 725 N N . ASN A 1 93 ? -21.387 -14.519 28.881 1.00 65.81 93 ASN A N 1
ATOM 726 C CA . ASN A 1 93 ? -20.493 -14.023 29.923 1.00 65.81 93 ASN A CA 1
ATOM 727 C C . ASN A 1 93 ? -21.161 -12.949 30.794 1.00 65.81 93 ASN A C 1
ATOM 729 O O . ASN A 1 93 ? -21.040 -13.006 32.013 1.00 65.81 93 ASN A O 1
ATOM 733 N N . LEU A 1 94 ? -21.956 -12.048 30.202 1.00 63.16 94 LEU A N 1
ATOM 734 C CA . LEU A 1 94 ? -22.744 -11.049 30.943 1.00 63.16 94 LEU A CA 1
ATOM 735 C C . LEU A 1 94 ? -23.687 -11.691 31.974 1.00 63.16 94 LEU A C 1
ATOM 737 O O . LEU A 1 94 ? -23.781 -11.220 33.106 1.00 63.16 94 LEU A O 1
ATOM 741 N N . CYS A 1 95 ? -24.359 -12.789 31.607 1.00 58.69 95 CYS A N 1
ATOM 742 C CA . CYS A 1 95 ? -25.275 -13.498 32.505 1.00 58.69 95 CYS A CA 1
ATOM 7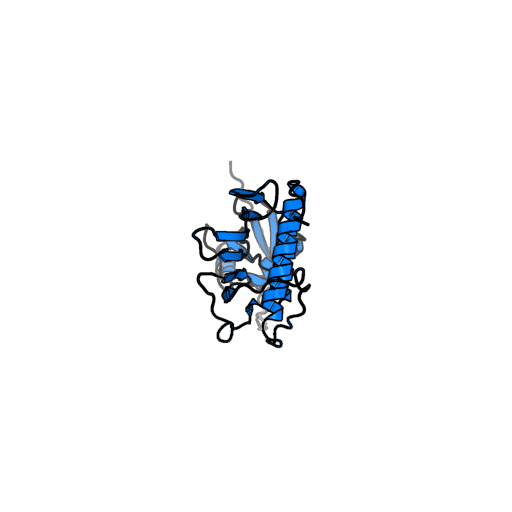43 C C . CYS A 1 95 ? -24.579 -14.199 33.685 1.00 58.69 95 CYS A C 1
ATOM 745 O O . CYS A 1 95 ? -25.252 -14.529 34.659 1.00 58.69 95 CYS A O 1
ATOM 747 N N . ALA A 1 96 ? -23.271 -14.466 33.601 1.00 62.25 96 ALA A N 1
ATOM 748 C CA . ALA A 1 96 ? -22.554 -15.257 34.598 1.00 62.25 96 ALA A CA 1
ATOM 749 C C . ALA A 1 96 ? -22.015 -14.417 35.766 1.00 62.25 96 ALA A C 1
ATOM 751 O O . ALA A 1 96 ? -22.025 -14.883 36.904 1.00 62.25 96 ALA A O 1
ATOM 752 N N . THR A 1 97 ? -21.538 -13.200 35.499 1.00 61.22 97 THR A N 1
ATOM 753 C CA . THR A 1 97 ? -20.761 -12.415 36.476 1.00 61.22 97 THR A CA 1
ATOM 754 C C . THR A 1 97 ? -21.426 -11.108 36.897 1.00 61.22 97 THR A C 1
ATOM 756 O O . THR A 1 97 ? -21.065 -10.570 37.939 1.00 61.22 97 THR A O 1
ATOM 759 N N . GLY A 1 98 ? -22.386 -10.581 36.126 1.00 62.72 98 GLY A N 1
ATOM 760 C CA . GLY A 1 98 ? -23.027 -9.282 36.390 1.00 62.72 98 GLY A CA 1
ATOM 761 C C . GLY A 1 98 ? -22.130 -8.054 36.152 1.00 62.72 98 GLY A C 1
ATOM 762 O O . GLY A 1 98 ? -22.648 -6.950 36.022 1.00 62.72 98 GLY A O 1
ATOM 763 N N . GLU A 1 99 ? -20.816 -8.252 36.030 1.00 64.44 99 GLU A N 1
ATOM 764 C CA . GLU A 1 99 ? -19.803 -7.257 35.665 1.00 64.44 99 GLU A CA 1
ATOM 765 C C . GLU A 1 99 ? -18.871 -7.856 34.600 1.00 64.44 99 GLU A C 1
ATOM 767 O O . GLU A 1 99 ? -18.492 -9.030 34.690 1.00 64.44 99 GLU A O 1
ATOM 772 N N . LEU A 1 100 ? -18.514 -7.068 33.579 1.00 72.00 100 LEU A N 1
ATOM 773 C CA . LEU A 1 100 ? -17.674 -7.514 32.465 1.00 72.00 100 LEU A CA 1
ATOM 774 C C . LEU A 1 100 ? -16.508 -6.541 32.238 1.00 72.00 100 LEU A C 1
ATOM 776 O O . LEU A 1 100 ? -16.720 -5.373 31.907 1.00 72.00 100 LEU A O 1
ATOM 780 N N . GLU A 1 101 ? -15.279 -7.042 32.369 1.00 76.06 101 GLU A N 1
ATOM 781 C CA . GLU A 1 101 ? -14.059 -6.336 31.965 1.00 76.06 101 GLU A CA 1
ATOM 782 C C . GLU A 1 101 ? -13.654 -6.803 30.563 1.00 76.06 101 GLU A C 1
ATOM 784 O O . GLU A 1 101 ? -13.376 -7.983 30.339 1.00 76.06 101 GLU A O 1
ATOM 789 N N . LEU A 1 102 ? -13.619 -5.877 29.606 1.00 77.62 102 LEU A N 1
ATOM 790 C CA . LEU A 1 102 ? -13.161 -6.136 28.247 1.00 77.62 102 LEU A CA 1
ATOM 791 C C . LEU A 1 102 ? -11.903 -5.333 27.950 1.00 77.62 102 LEU A C 1
ATOM 793 O O . LEU A 1 102 ? -11.805 -4.145 28.243 1.00 77.62 102 LEU A O 1
ATOM 797 N N . ARG A 1 103 ? -10.950 -5.968 27.278 1.00 77.50 103 ARG A N 1
ATOM 798 C CA . ARG A 1 103 ? -9.766 -5.302 26.734 1.00 77.50 103 ARG A CA 1
ATOM 799 C C . ARG A 1 103 ? -9.967 -5.020 25.260 1.00 77.50 103 ARG A C 1
ATOM 801 O O . ARG A 1 103 ? -10.410 -5.885 24.510 1.00 77.50 103 ARG A O 1
ATOM 808 N N . MET A 1 104 ? -9.616 -3.818 24.838 1.00 72.31 104 MET A N 1
ATOM 809 C CA . MET A 1 104 ? -9.727 -3.397 23.451 1.00 72.31 104 MET A CA 1
ATOM 810 C C . MET A 1 104 ? -8.365 -3.452 22.764 1.00 72.31 104 MET A C 1
ATOM 812 O O . MET A 1 104 ? -7.399 -2.845 23.230 1.00 72.31 104 MET A O 1
ATOM 816 N N . LEU A 1 105 ? -8.324 -4.139 21.625 1.00 71.56 105 LEU A N 1
ATOM 817 C CA . LEU A 1 105 ? -7.183 -4.185 20.722 1.00 71.56 105 LEU A CA 1
ATOM 818 C C . LEU A 1 105 ? -7.603 -3.614 19.369 1.00 71.56 105 LEU A C 1
ATOM 820 O O . LEU A 1 105 ? -8.472 -4.170 18.700 1.00 71.56 105 LEU A O 1
ATOM 824 N N . GLU A 1 106 ? -6.984 -2.509 18.968 1.00 67.94 106 GLU A N 1
ATOM 825 C CA . GLU A 1 106 ? -7.097 -2.014 17.600 1.00 67.94 106 GLU A CA 1
ATOM 826 C C . GLU A 1 106 ? -6.126 -2.810 16.730 1.00 67.94 106 GLU A C 1
ATOM 828 O O . GLU A 1 106 ? -4.911 -2.741 16.923 1.00 67.94 106 GLU A O 1
ATOM 833 N N . VAL A 1 107 ? -6.669 -3.619 15.821 1.00 64.38 107 VAL A N 1
ATOM 834 C CA . VAL A 1 107 ? -5.862 -4.390 14.876 1.00 64.38 107 VAL A CA 1
ATOM 835 C C . VAL A 1 107 ? -5.772 -3.579 13.588 1.00 64.38 107 VAL A C 1
ATOM 837 O O . VAL A 1 107 ? -6.803 -3.394 12.932 1.00 64.38 107 VAL A O 1
ATOM 840 N N . PRO A 1 108 ? -4.585 -3.052 13.237 1.00 62.38 108 PRO A N 1
ATOM 841 C CA . PRO A 1 108 ? -4.408 -2.365 11.971 1.00 62.38 108 PRO A CA 1
ATOM 842 C C . PRO A 1 108 ? -4.641 -3.348 10.825 1.00 62.38 108 PRO A C 1
ATOM 844 O O . PRO A 1 108 ? -4.267 -4.518 10.901 1.00 62.38 108 PRO A O 1
ATOM 847 N N . GLU A 1 109 ? -5.275 -2.863 9.767 1.00 69.31 109 GLU A N 1
ATOM 848 C CA . GLU A 1 109 ? -5.436 -3.622 8.533 1.00 69.31 109 GLU A CA 1
ATOM 849 C C . GLU A 1 109 ? -4.073 -3.964 7.924 1.00 69.31 109 GLU A C 1
ATOM 851 O O . GLU A 1 109 ? -3.152 -3.136 7.918 1.00 69.31 109 GLU A O 1
ATOM 856 N N . ASP A 1 110 ? -3.964 -5.155 7.340 1.00 82.06 110 ASP A N 1
ATOM 857 C CA . ASP A 1 110 ? -2.828 -5.488 6.492 1.00 82.06 110 ASP A CA 1
ATOM 858 C C . ASP A 1 110 ? -2.869 -4.629 5.220 1.00 82.06 110 ASP A C 1
ATOM 860 O O . ASP A 1 110 ? -3.655 -4.858 4.298 1.00 82.06 110 ASP A O 1
ATOM 864 N N . PHE A 1 111 ? -2.002 -3.618 5.196 1.00 92.19 111 PHE A N 1
ATOM 865 C CA . PHE A 1 111 ? -1.741 -2.758 4.050 1.00 92.19 111 PHE A CA 1
ATOM 866 C C . PHE A 1 111 ? -0.277 -2.884 3.617 1.00 92.19 111 PHE A C 1
ATOM 868 O O . PHE A 1 111 ? 0.642 -2.706 4.420 1.00 92.19 111 PHE A O 1
ATOM 875 N N . TYR A 1 112 ? -0.055 -3.184 2.343 1.00 96.38 112 TYR A N 1
ATOM 876 C CA . TYR A 1 112 ? 1.268 -3.286 1.737 1.00 96.38 112 TYR A CA 1
ATOM 877 C C . TYR A 1 112 ? 1.196 -2.845 0.282 1.00 96.38 112 TYR A C 1
ATOM 879 O O . TYR A 1 112 ? 0.263 -3.225 -0.422 1.00 96.38 112 TYR A O 1
ATOM 887 N N . VAL A 1 113 ? 2.181 -2.072 -0.170 1.00 98.06 113 VAL A N 1
ATOM 888 C CA . VAL A 1 113 ? 2.344 -1.713 -1.583 1.00 98.06 113 VAL A CA 1
ATOM 889 C C . VAL A 1 113 ? 3.823 -1.765 -1.930 1.00 98.06 113 VAL A C 1
ATOM 891 O O . VAL A 1 113 ? 4.634 -1.110 -1.277 1.00 98.06 113 VAL A O 1
ATOM 894 N N . ARG A 1 114 ? 4.170 -2.484 -2.994 1.00 98.44 114 ARG A N 1
ATOM 895 C CA . ARG A 1 114 ? 5.502 -2.475 -3.597 1.00 98.44 114 ARG A CA 1
ATOM 896 C C . ARG A 1 114 ? 5.380 -2.229 -5.092 1.00 98.44 114 ARG A C 1
ATOM 898 O O . ARG A 1 114 ? 4.599 -2.893 -5.764 1.00 98.44 114 ARG A O 1
ATOM 905 N N . TYR A 1 115 ? 6.172 -1.294 -5.601 1.00 97.50 115 TYR A N 1
ATOM 906 C CA . TYR A 1 115 ? 6.393 -1.105 -7.032 1.00 97.50 115 TYR A CA 1
ATOM 907 C C . TYR A 1 115 ? 7.860 -1.366 -7.335 1.00 97.50 115 TYR A C 1
ATOM 909 O O . TYR A 1 115 ? 8.734 -0.776 -6.696 1.00 97.50 115 TYR A O 1
ATOM 917 N N . PHE A 1 116 ? 8.125 -2.197 -8.335 1.00 95.00 116 PHE A N 1
ATOM 918 C CA . PHE A 1 116 ? 9.467 -2.493 -8.818 1.00 95.00 116 PHE A CA 1
ATOM 919 C C . PHE A 1 116 ? 9.516 -2.334 -10.332 1.00 95.00 116 PHE A C 1
ATOM 921 O O . PHE A 1 116 ? 8.648 -2.824 -11.044 1.00 95.00 116 PHE A O 1
ATOM 928 N N . ALA A 1 117 ? 10.556 -1.685 -10.837 1.00 91.19 117 ALA A N 1
ATOM 929 C CA . ALA A 1 117 ? 10.837 -1.593 -12.260 1.00 91.19 117 ALA A CA 1
ATOM 930 C C . ALA A 1 117 ? 12.314 -1.851 -12.507 1.00 91.19 117 ALA A C 1
ATOM 932 O O . ALA A 1 117 ? 13.167 -1.352 -11.773 1.00 91.19 117 ALA A O 1
ATOM 933 N N . LYS A 1 118 ? 12.611 -2.606 -13.561 1.00 87.19 118 LYS A N 1
ATOM 934 C CA . LYS A 1 118 ? 13.969 -2.947 -13.962 1.00 87.19 118 LYS A CA 1
ATOM 935 C C . LYS A 1 118 ? 14.120 -2.929 -15.473 1.00 87.19 118 LYS A C 1
ATOM 937 O O . LYS A 1 118 ? 13.265 -3.419 -16.214 1.00 87.19 118 LYS A O 1
ATOM 942 N N . MET A 1 119 ? 15.286 -2.458 -15.890 1.00 83.88 119 MET A N 1
ATOM 943 C CA . MET A 1 119 ? 15.761 -2.502 -17.254 1.00 83.88 119 MET A CA 1
ATOM 944 C C . MET A 1 119 ? 17.233 -2.926 -17.315 1.00 83.88 119 MET A C 1
ATOM 946 O O . MET A 1 119 ? 18.062 -2.485 -16.520 1.00 83.88 119 MET A O 1
ATOM 950 N N . VAL A 1 120 ? 17.567 -3.763 -18.294 1.00 77.50 120 VAL A N 1
ATOM 951 C CA . VAL A 1 120 ? 18.949 -4.050 -18.692 1.00 77.50 120 VAL A CA 1
ATOM 952 C C . VAL A 1 120 ? 19.341 -3.091 -19.809 1.00 77.50 120 VAL A C 1
ATOM 954 O O . VAL A 1 120 ? 18.666 -3.021 -20.836 1.00 77.50 120 VAL A O 1
ATOM 957 N N . VAL A 1 121 ? 20.446 -2.374 -19.630 1.00 66.81 121 VAL A N 1
ATOM 958 C CA . VAL A 1 121 ? 20.951 -1.418 -20.620 1.00 66.81 121 VAL A CA 1
ATOM 959 C C . VAL A 1 121 ? 22.061 -2.068 -21.451 1.00 66.81 121 VAL A C 1
ATOM 961 O O . VAL A 1 121 ? 22.954 -2.720 -20.914 1.00 66.81 121 VAL A O 1
ATOM 964 N N . GLY A 1 122 ? 22.004 -1.918 -22.780 1.00 64.25 122 GLY A N 1
ATOM 965 C CA . GLY A 1 122 ? 23.095 -2.306 -23.690 1.00 64.25 122 GLY A CA 1
ATOM 966 C C . GLY A 1 122 ? 23.430 -3.805 -23.754 1.00 64.25 122 GLY A C 1
ATOM 967 O O . GLY A 1 122 ? 24.536 -4.154 -24.150 1.00 64.25 122 GLY A O 1
ATOM 968 N N . GLY A 1 123 ? 22.520 -4.697 -23.342 1.00 60.00 123 GLY A N 1
ATOM 969 C CA . GLY A 1 123 ? 22.754 -6.152 -23.345 1.00 60.00 123 GLY A CA 1
ATOM 970 C C . GLY A 1 123 ? 23.816 -6.640 -22.344 1.00 60.00 123 GLY A C 1
ATOM 971 O O . GLY A 1 123 ? 24.225 -7.798 -22.405 1.00 60.00 123 GLY A O 1
ATOM 972 N N . GLY A 1 124 ? 24.273 -5.766 -21.439 1.00 62.16 124 GLY A N 1
ATOM 973 C CA . GLY A 1 124 ? 25.312 -6.045 -20.446 1.00 62.16 124 GLY A CA 1
ATOM 974 C C . GLY A 1 124 ? 24.793 -6.617 -19.119 1.00 62.16 124 GLY A C 1
ATOM 975 O O . GLY A 1 124 ? 23.632 -7.001 -18.977 1.00 62.16 124 GLY A O 1
ATOM 976 N N . ARG A 1 125 ? 25.677 -6.674 -18.109 1.00 60.53 125 ARG A N 1
ATOM 977 C CA . ARG A 1 125 ? 25.332 -7.095 -16.731 1.00 60.53 125 ARG A CA 1
ATOM 978 C C . ARG A 1 125 ? 24.677 -5.986 -15.905 1.00 60.53 125 ARG A C 1
ATOM 980 O O . ARG A 1 125 ? 24.116 -6.284 -14.850 1.00 60.53 125 ARG A O 1
ATOM 987 N N . ASP A 1 126 ? 24.743 -4.750 -16.382 1.00 62.19 126 ASP A N 1
ATOM 988 C CA . ASP A 1 126 ? 24.305 -3.582 -15.636 1.00 62.19 126 ASP A CA 1
ATOM 989 C C . ASP A 1 126 ? 22.780 -3.425 -15.733 1.00 62.19 126 ASP A C 1
ATOM 991 O O . ASP A 1 126 ? 22.183 -3.395 -16.812 1.00 62.19 126 ASP A O 1
ATOM 995 N N . GLN A 1 127 ? 22.141 -3.391 -14.562 1.00 72.75 127 GLN A N 1
ATOM 996 C CA . GLN A 1 127 ? 20.691 -3.304 -14.396 1.00 72.75 127 GLN A CA 1
ATOM 997 C C . GLN A 1 127 ? 20.292 -1.991 -13.718 1.00 72.75 127 GLN A C 1
ATOM 999 O O . GLN A 1 127 ? 20.652 -1.752 -12.559 1.00 72.75 127 GLN A O 1
ATOM 1004 N N . GLU A 1 128 ? 19.540 -1.154 -14.431 1.00 80.31 128 GLU A N 1
ATOM 1005 C CA . GLU A 1 128 ? 18.891 0.009 -13.838 1.00 80.31 128 GLU A CA 1
ATOM 1006 C C . GLU A 1 128 ? 17.590 -0.493 -13.239 1.00 80.31 128 GLU A C 1
ATOM 1008 O O . GLU A 1 128 ? 16.803 -1.174 -13.897 1.00 80.31 128 GLU A O 1
ATOM 1013 N N . PHE A 1 129 ? 17.383 -0.197 -11.964 1.00 86.88 129 PHE A N 1
ATOM 1014 C CA . PHE A 1 129 ? 16.138 -0.536 -11.308 1.00 86.88 129 PHE A CA 1
ATOM 1015 C C . PHE A 1 129 ? 15.708 0.584 -10.381 1.00 86.88 129 PHE A C 1
ATOM 1017 O O . PHE A 1 129 ? 16.533 1.365 -9.900 1.00 86.88 129 PHE A O 1
ATOM 1024 N N . GLN A 1 130 ? 14.412 0.618 -10.113 1.00 90.94 130 GLN A N 1
ATOM 1025 C CA . GLN A 1 130 ? 13.791 1.494 -9.145 1.00 90.94 130 GLN A CA 1
ATOM 1026 C C . GLN A 1 130 ? 12.739 0.712 -8.367 1.00 90.94 130 GLN A C 1
ATOM 1028 O O . GLN A 1 130 ? 11.925 0.004 -8.956 1.00 90.94 130 GLN A O 1
ATOM 1033 N N . GLU A 1 131 ? 12.746 0.864 -7.049 1.00 95.44 131 GLU A N 1
ATOM 1034 C CA . GLU A 1 131 ? 11.820 0.185 -6.154 1.00 95.44 131 GLU A CA 1
ATOM 1035 C C . GLU A 1 131 ? 11.295 1.137 -5.082 1.00 95.44 131 GLU A C 1
ATOM 1037 O O . GLU A 1 131 ? 12.061 1.897 -4.479 1.00 95.44 131 GLU A O 1
ATOM 1042 N N . PHE A 1 132 ? 9.986 1.070 -4.845 1.00 97.62 132 PHE A N 1
ATOM 1043 C CA . PHE A 1 132 ? 9.294 1.719 -3.738 1.00 97.62 132 PHE A CA 1
ATOM 1044 C C . PHE A 1 132 ? 8.534 0.660 -2.949 1.00 97.62 132 PHE A C 1
ATOM 1046 O O . PHE A 1 132 ? 7.842 -0.162 -3.543 1.00 97.62 132 PHE A O 1
ATOM 1053 N N . GLU A 1 133 ? 8.617 0.710 -1.625 1.00 98.38 133 GLU A N 1
ATOM 1054 C CA . GLU A 1 133 ? 7.883 -0.191 -0.740 1.00 98.38 133 GLU A CA 1
ATOM 1055 C C . GLU A 1 133 ? 7.264 0.581 0.427 1.00 98.38 133 GLU A C 1
ATOM 1057 O O . GLU A 1 133 ? 7.922 1.426 1.040 1.00 98.38 133 GLU A O 1
ATOM 1062 N N . PHE A 1 134 ? 6.008 0.263 0.739 1.00 97.62 134 PHE A N 1
ATOM 1063 C CA . PHE A 1 134 ? 5.208 0.853 1.803 1.00 97.62 134 PHE A CA 1
ATOM 1064 C C . PHE A 1 134 ? 4.565 -0.252 2.645 1.00 97.62 134 PHE A C 1
ATOM 1066 O O . PHE A 1 134 ? 3.866 -1.116 2.113 1.00 97.62 134 PHE A O 1
ATOM 1073 N N . CYS A 1 135 ? 4.754 -0.192 3.962 1.00 94.56 135 CYS A N 1
ATOM 1074 C CA . CYS A 1 135 ? 4.188 -1.144 4.919 1.00 94.56 135 CYS A CA 1
ATOM 1075 C C . CYS A 1 135 ? 3.131 -0.489 5.824 1.00 94.56 135 CYS A C 1
ATOM 1077 O O . CYS A 1 135 ? 3.208 0.704 6.125 1.00 94.56 135 CYS A O 1
ATOM 1079 N N . SER A 1 136 ? 2.193 -1.288 6.341 1.00 90.50 136 SER A N 1
ATOM 1080 C CA . SER A 1 136 ? 1.125 -0.864 7.268 1.00 90.50 136 SER A CA 1
ATOM 1081 C C . SER A 1 136 ? 1.641 -0.190 8.544 1.00 90.50 136 SER A C 1
ATOM 1083 O O . SER A 1 136 ? 0.999 0.705 9.093 1.00 90.50 136 SER A O 1
ATOM 1085 N N . ASN A 1 137 ? 2.845 -0.555 8.989 1.00 85.75 137 ASN A N 1
ATOM 1086 C CA . ASN A 1 137 ? 3.518 0.063 10.133 1.00 85.75 137 ASN A CA 1
ATOM 1087 C C . ASN A 1 137 ? 4.141 1.444 9.832 1.00 85.75 137 ASN A C 1
ATOM 1089 O O . ASN A 1 137 ? 4.829 2.001 10.685 1.00 85.75 137 ASN A O 1
ATOM 1093 N N . GLY A 1 138 ? 3.938 1.992 8.631 1.00 90.31 138 GLY A N 1
ATOM 1094 C CA . GLY A 1 138 ? 4.470 3.289 8.213 1.00 90.31 138 GLY A CA 1
ATOM 1095 C C . GLY A 1 138 ? 5.842 3.223 7.557 1.00 90.31 138 GLY A C 1
ATOM 1096 O O . GLY A 1 138 ? 6.282 4.231 7.011 1.00 90.31 138 GLY A O 1
ATOM 1097 N N . ARG A 1 139 ? 6.530 2.077 7.560 1.00 94.38 139 ARG A N 1
ATOM 1098 C CA . ARG A 1 139 ? 7.858 1.973 6.951 1.00 94.38 139 ARG A CA 1
ATOM 1099 C C . ARG A 1 139 ? 7.776 2.198 5.439 1.00 94.38 139 ARG A C 1
ATOM 1101 O O . ARG A 1 139 ? 7.043 1.498 4.743 1.00 94.38 139 ARG A O 1
ATOM 1108 N N . PHE A 1 140 ? 8.562 3.151 4.951 1.00 97.06 140 PHE A N 1
ATOM 1109 C CA . PHE A 1 140 ? 8.788 3.422 3.537 1.00 97.06 140 PHE A CA 1
ATOM 1110 C C . PHE A 1 140 ? 10.238 3.113 3.179 1.00 97.06 140 PHE A C 1
ATOM 1112 O O . PHE A 1 140 ? 11.152 3.588 3.857 1.00 97.06 140 PHE A O 1
ATOM 1119 N N . ARG A 1 141 ? 10.456 2.363 2.095 1.00 97.06 141 ARG A N 1
ATOM 1120 C CA . ARG A 1 141 ? 11.784 2.111 1.528 1.00 97.06 141 ARG A CA 1
ATOM 1121 C C . ARG A 1 141 ? 11.829 2.504 0.060 1.00 97.06 141 ARG A C 1
ATOM 1123 O O . ARG A 1 141 ? 10.894 2.267 -0.700 1.00 97.06 141 ARG A O 1
ATOM 1130 N N . PHE A 1 142 ? 12.963 3.067 -0.330 1.00 95.44 142 PHE A N 1
ATOM 1131 C CA . PHE A 1 142 ? 13.289 3.389 -1.707 1.00 95.44 142 PHE A CA 1
ATOM 1132 C C . PHE A 1 142 ? 14.663 2.840 -2.063 1.00 95.44 142 PHE A C 1
ATOM 1134 O O . PHE A 1 142 ? 15.617 3.016 -1.298 1.00 95.44 142 PHE A O 1
ATOM 1141 N N . ALA A 1 143 ? 14.779 2.234 -3.241 1.00 92.81 143 ALA A N 1
ATOM 1142 C CA . ALA A 1 143 ? 16.052 1.826 -3.814 1.00 92.81 143 ALA A CA 1
ATOM 1143 C C . ALA A 1 143 ? 16.112 2.170 -5.308 1.00 92.81 143 ALA A C 1
ATOM 1145 O O . ALA A 1 143 ? 15.138 1.985 -6.035 1.00 92.81 143 ALA A O 1
ATOM 1146 N N . ARG A 1 144 ? 17.263 2.664 -5.772 1.00 88.94 144 ARG A N 1
ATOM 1147 C CA . ARG A 1 144 ? 17.537 2.891 -7.195 1.00 88.94 144 ARG A CA 1
ATOM 1148 C C . ARG A 1 144 ? 19.008 2.669 -7.525 1.00 88.94 144 ARG A C 1
ATOM 1150 O O . ARG A 1 144 ? 19.875 3.121 -6.776 1.00 88.94 144 ARG A O 1
ATOM 1157 N N . ASN A 1 145 ? 19.271 2.050 -8.671 1.00 83.81 145 ASN A N 1
ATOM 1158 C CA . ASN A 1 145 ? 20.593 2.014 -9.299 1.00 83.81 145 ASN A CA 1
ATOM 1159 C C . ASN A 1 145 ? 20.631 3.007 -10.460 1.00 83.81 145 ASN A C 1
ATOM 1161 O O . ASN A 1 145 ? 19.770 2.941 -11.331 1.00 83.81 145 ASN A O 1
ATOM 1165 N N . PHE A 1 146 ? 21.619 3.900 -10.486 1.00 72.31 146 PHE A N 1
ATOM 1166 C CA . PHE A 1 146 ? 21.788 4.882 -11.558 1.00 72.31 146 PHE A CA 1
ATOM 1167 C C . PHE A 1 146 ? 22.914 4.427 -12.483 1.00 72.31 146 PHE A C 1
ATOM 1169 O O . PHE A 1 146 ? 24.087 4.520 -12.126 1.00 72.31 146 PHE A O 1
ATOM 1176 N N . LEU A 1 147 ? 22.566 3.906 -13.657 1.00 65.44 147 LEU A N 1
ATOM 1177 C CA . LEU A 1 147 ? 23.558 3.412 -14.617 1.00 65.44 147 LEU A CA 1
ATOM 1178 C C . LEU A 1 147 ? 23.877 4.382 -15.746 1.00 65.44 147 LEU A C 1
ATOM 1180 O O . LEU A 1 147 ? 24.886 4.200 -16.413 1.00 65.44 147 LEU A O 1
ATOM 1184 N N . GLN A 1 148 ? 23.037 5.390 -15.969 1.00 58.44 148 GLN A N 1
ATOM 1185 C CA . GLN A 1 148 ? 23.270 6.426 -16.967 1.00 58.44 148 GLN A CA 1
ATOM 1186 C C . GLN A 1 148 ? 22.886 7.798 -16.410 1.00 58.44 148 GLN A C 1
ATOM 1188 O O . GLN A 1 148 ? 21.909 7.924 -15.671 1.00 58.44 148 GLN A O 1
ATOM 1193 N N . GLY A 1 149 ? 23.642 8.824 -16.809 1.00 52.62 149 GLY A N 1
ATOM 1194 C CA . GLY A 1 149 ? 23.267 10.228 -16.649 1.00 52.62 149 GLY A CA 1
ATOM 1195 C C . GLY A 1 149 ? 23.620 10.855 -15.295 1.00 52.62 149 GLY A C 1
ATOM 1196 O O . GLY A 1 149 ? 22.880 10.751 -14.318 1.00 52.62 149 GLY A O 1
ATOM 1197 N N . GLY A 1 150 ? 24.707 11.632 -15.277 1.00 56.06 150 GLY A N 1
ATOM 1198 C CA . GLY A 1 150 ? 24.982 12.640 -14.247 1.00 56.06 150 GLY A CA 1
ATOM 1199 C C . GLY A 1 150 ? 25.771 12.155 -13.023 1.00 56.06 150 GLY A C 1
ATOM 1200 O O . GLY A 1 150 ? 26.359 11.082 -13.002 1.00 56.06 150 GLY A O 1
ATOM 1201 N N . PHE A 1 151 ? 25.795 12.974 -11.965 1.00 54.06 151 PHE A N 1
ATOM 1202 C CA . PHE A 1 151 ? 26.675 12.822 -10.787 1.00 54.06 151 PHE A CA 1
ATOM 1203 C C . PHE A 1 151 ? 26.529 11.495 -10.008 1.00 54.06 151 PHE A C 1
ATOM 1205 O O . PHE A 1 151 ? 27.387 11.140 -9.186 1.00 54.06 151 PHE A O 1
ATOM 1212 N N . PHE A 1 152 ? 25.424 10.780 -10.218 1.00 59.66 152 PHE A N 1
ATOM 1213 C CA . PHE A 1 152 ? 25.111 9.527 -9.533 1.00 59.66 152 PHE A CA 1
ATOM 1214 C C . PHE A 1 152 ? 25.367 8.277 -10.376 1.00 59.66 152 PHE A C 1
ATOM 1216 O O . PHE A 1 152 ? 25.086 7.187 -9.893 1.00 59.66 152 PHE A O 1
ATOM 1223 N N . GLU A 1 153 ? 25.934 8.405 -11.576 1.00 68.00 153 GLU A N 1
ATOM 1224 C CA . GLU A 1 153 ? 26.323 7.259 -12.401 1.00 68.00 153 GLU A CA 1
ATOM 1225 C C . GLU A 1 153 ? 27.194 6.256 -11.620 1.00 68.00 153 GLU A C 1
ATOM 1227 O O . GLU A 1 153 ? 28.103 6.630 -10.872 1.00 68.00 153 GLU A O 1
ATOM 1232 N N . GLY A 1 154 ? 26.853 4.970 -11.732 1.00 68.81 154 GLY A N 1
ATOM 1233 C CA . GLY A 1 154 ? 27.494 3.872 -11.007 1.00 68.81 154 GLY A CA 1
ATOM 1234 C C . GLY A 1 154 ? 27.144 3.799 -9.515 1.00 68.81 154 GLY A C 1
ATOM 1235 O O . GLY A 1 154 ? 27.652 2.921 -8.814 1.00 68.81 154 GLY A O 1
ATOM 1236 N N . LYS A 1 155 ? 26.286 4.692 -8.998 1.00 74.00 155 LYS A N 1
ATOM 1237 C CA . LYS A 1 155 ? 25.889 4.715 -7.582 1.00 74.00 155 LYS A CA 1
ATOM 1238 C C . LYS A 1 155 ? 24.525 4.065 -7.364 1.00 74.00 155 LYS A C 1
ATOM 1240 O O . LYS A 1 155 ? 23.617 4.106 -8.195 1.00 74.00 155 LYS A O 1
ATOM 1245 N N . GLN A 1 156 ? 24.377 3.514 -6.166 1.00 82.44 156 GLN A N 1
ATOM 1246 C CA . GLN A 1 156 ? 23.128 2.979 -5.644 1.00 82.44 156 GLN A CA 1
ATOM 1247 C C . GLN A 1 156 ? 22.594 3.914 -4.558 1.00 82.44 156 GLN A C 1
ATOM 1249 O O . GLN A 1 156 ? 23.299 4.235 -3.600 1.00 82.44 156 GLN A O 1
ATOM 1254 N N . LEU A 1 157 ? 21.335 4.319 -4.679 1.00 85.00 157 LEU A N 1
ATOM 1255 C CA . LEU A 1 157 ? 20.635 5.125 -3.688 1.00 85.00 157 LEU A CA 1
ATOM 1256 C C . LEU A 1 157 ? 19.648 4.253 -2.933 1.00 85.00 157 LEU A C 1
ATOM 1258 O O . LEU A 1 157 ? 18.814 3.585 -3.538 1.00 85.00 157 LEU A O 1
ATOM 1262 N N . ARG A 1 158 ? 19.728 4.294 -1.606 1.00 91.19 158 ARG A N 1
ATOM 1263 C CA . ARG A 1 158 ? 18.761 3.663 -0.710 1.00 91.19 158 ARG A CA 1
ATOM 1264 C C . ARG A 1 158 ? 18.306 4.677 0.327 1.00 91.19 158 ARG A C 1
ATOM 1266 O O . ARG A 1 158 ? 19.139 5.391 0.889 1.00 91.19 158 ARG A O 1
ATOM 1273 N N . LYS A 1 159 ? 16.999 4.770 0.553 1.00 93.06 159 LYS A N 1
ATOM 1274 C CA . LYS A 1 159 ? 16.394 5.648 1.561 1.00 93.06 159 LYS A CA 1
ATOM 1275 C C . LYS A 1 159 ? 15.318 4.894 2.320 1.00 93.06 159 LYS A C 1
ATOM 1277 O O . LYS A 1 159 ? 14.625 4.058 1.750 1.00 93.06 159 LYS A O 1
ATOM 1282 N N . GLU A 1 160 ? 15.197 5.213 3.598 1.00 94.94 160 GLU A N 1
ATOM 1283 C CA . GLU A 1 160 ? 14.207 4.628 4.489 1.00 94.94 160 GLU A CA 1
ATOM 1284 C C . GLU A 1 160 ? 13.687 5.701 5.442 1.00 94.94 160 GLU A C 1
ATOM 1286 O O . GLU A 1 160 ? 14.465 6.520 5.939 1.00 94.94 160 GLU A O 1
ATOM 1291 N N . CYS A 1 161 ? 12.378 5.706 5.681 1.00 94.00 161 CYS A N 1
ATOM 1292 C CA . CYS A 1 161 ? 11.754 6.533 6.707 1.00 94.00 161 CYS A CA 1
ATOM 1293 C C . CYS A 1 161 ? 10.421 5.942 7.175 1.00 94.00 161 CYS A C 1
ATOM 1295 O O . CYS A 1 161 ? 9.973 4.911 6.673 1.00 94.00 161 CYS A O 1
ATOM 1297 N N . PHE A 1 162 ? 9.793 6.605 8.145 1.00 92.25 162 PHE A N 1
ATOM 1298 C CA . PHE A 1 162 ? 8.464 6.257 8.634 1.00 92.25 162 PHE A CA 1
ATOM 1299 C C . PHE A 1 162 ? 7.464 7.347 8.260 1.00 92.25 162 PHE A C 1
ATOM 1301 O O . PHE A 1 162 ? 7.667 8.528 8.541 1.00 92.25 162 PHE A O 1
ATOM 1308 N N . LEU A 1 163 ? 6.386 6.930 7.608 1.00 89.81 163 LEU A N 1
ATOM 1309 C CA . LEU A 1 163 ? 5.270 7.763 7.200 1.00 89.81 163 LEU A CA 1
ATOM 1310 C C . LEU A 1 163 ? 4.203 7.808 8.290 1.00 89.81 163 LEU A C 1
ATOM 1312 O O . LEU A 1 163 ? 4.015 6.868 9.061 1.00 89.81 163 LEU A O 1
ATOM 1316 N N . SER A 1 164 ? 3.449 8.904 8.305 1.00 86.56 164 SER A N 1
ATOM 1317 C CA . SER A 1 164 ? 2.264 9.010 9.149 1.00 86.56 164 SER A CA 1
ATOM 1318 C C . SER A 1 164 ? 1.136 8.103 8.643 1.00 86.56 164 SER A C 1
ATOM 1320 O O . SER A 1 164 ? 1.014 7.836 7.444 1.00 86.56 164 SER A O 1
ATOM 1322 N N . GLN A 1 165 ? 0.219 7.731 9.537 1.00 82.44 165 GLN A N 1
ATOM 1323 C CA . GLN A 1 165 ? -1.012 7.026 9.158 1.00 82.44 165 GLN A CA 1
ATOM 1324 C C . GLN A 1 165 ? -1.899 7.850 8.204 1.00 82.44 165 GLN A C 1
ATOM 1326 O O . GLN A 1 165 ? -2.667 7.296 7.422 1.00 82.44 165 GLN A O 1
ATOM 1331 N N . ALA A 1 166 ? -1.802 9.186 8.219 1.00 84.75 166 ALA A N 1
ATOM 1332 C CA . ALA A 1 166 ? -2.486 10.031 7.237 1.00 84.75 166 ALA A CA 1
ATOM 1333 C C . ALA A 1 166 ? -1.908 9.851 5.823 1.00 84.75 166 ALA A C 1
ATOM 1335 O O . ALA A 1 166 ? -2.664 9.740 4.863 1.00 84.75 166 ALA A O 1
ATOM 1336 N N . SER A 1 167 ? -0.584 9.745 5.701 1.00 90.44 167 SER A N 1
ATOM 1337 C CA . SER A 1 167 ? 0.096 9.493 4.426 1.00 90.44 167 SER A CA 1
ATOM 1338 C C . SER A 1 167 ? -0.269 8.119 3.855 1.00 90.44 167 SER A C 1
ATOM 1340 O O . SER A 1 167 ? -0.581 8.014 2.671 1.00 90.44 167 SER A O 1
ATOM 1342 N N . LEU A 1 168 ? -0.304 7.080 4.699 1.00 91.56 168 LEU A N 1
ATOM 1343 C CA . LEU A 1 168 ? -0.728 5.741 4.275 1.00 91.56 168 LEU A CA 1
ATOM 1344 C C . LEU A 1 168 ? -2.185 5.716 3.795 1.00 91.56 168 LEU A C 1
ATOM 1346 O O . LEU A 1 168 ? -2.482 5.061 2.800 1.00 91.56 168 LEU A O 1
ATOM 1350 N N . ARG A 1 169 ? -3.086 6.472 4.440 1.00 88.62 169 ARG A N 1
ATOM 1351 C CA . ARG A 1 169 ? -4.485 6.597 3.995 1.00 88.62 169 ARG A CA 1
ATOM 1352 C C . ARG A 1 169 ? -4.610 7.175 2.585 1.00 88.62 169 ARG A C 1
ATOM 1354 O O . ARG A 1 169 ? -5.458 6.710 1.829 1.00 88.62 169 ARG A O 1
ATOM 1361 N N . VAL A 1 170 ? -3.769 8.146 2.219 1.00 93.50 170 VAL A N 1
ATOM 1362 C CA . VAL A 1 170 ? -3.741 8.697 0.853 1.00 93.50 170 VAL A CA 1
ATOM 1363 C C . VAL A 1 170 ? -3.319 7.623 -0.146 1.00 93.50 170 VAL A C 1
ATOM 1365 O O . VAL A 1 170 ? -4.036 7.393 -1.114 1.00 93.50 170 VAL A O 1
ATOM 1368 N N . LEU A 1 171 ? -2.212 6.919 0.117 1.00 95.38 171 LEU A N 1
ATOM 1369 C CA . LEU A 1 171 ? -1.729 5.851 -0.764 1.00 95.38 171 LEU A CA 1
ATOM 1370 C C . LEU A 1 171 ? -2.754 4.717 -0.911 1.00 95.38 171 LEU A C 1
ATOM 1372 O O . LEU A 1 171 ? -3.004 4.247 -2.018 1.00 95.38 171 LEU A O 1
ATOM 1376 N N . LYS A 1 172 ? -3.401 4.324 0.190 1.00 93.81 172 LYS A N 1
ATOM 1377 C CA . LYS A 1 172 ? -4.509 3.365 0.164 1.00 93.81 172 LYS A CA 1
ATOM 1378 C C . LYS A 1 172 ? -5.656 3.860 -0.722 1.00 93.81 172 LYS A C 1
ATOM 1380 O O . LYS A 1 172 ? -6.213 3.082 -1.488 1.00 93.81 172 LYS A O 1
ATOM 1385 N N . GLY A 1 173 ? -5.992 5.148 -0.648 1.00 93.56 173 GLY A N 1
ATOM 1386 C CA . GLY A 1 173 ? -6.997 5.770 -1.508 1.00 93.56 173 GLY A CA 1
ATOM 1387 C C . GLY A 1 173 ? -6.669 5.655 -3.000 1.00 93.56 173 GLY A C 1
ATOM 1388 O O . GLY A 1 173 ? -7.563 5.322 -3.772 1.00 93.56 173 GLY A O 1
ATOM 1389 N N . LEU A 1 174 ? -5.405 5.861 -3.392 1.00 95.06 174 LEU A N 1
ATOM 1390 C CA . LEU A 1 174 ? -4.941 5.691 -4.781 1.00 95.06 174 LEU A CA 1
ATOM 1391 C C . LEU A 1 174 ? -5.145 4.245 -5.257 1.00 95.06 174 LEU A C 1
ATOM 1393 O O . LEU A 1 174 ? -5.792 4.005 -6.274 1.00 95.06 174 LEU A O 1
ATOM 1397 N N . VAL A 1 175 ? -4.704 3.275 -4.449 1.00 95.00 175 VAL A N 1
ATOM 1398 C CA . VAL A 1 175 ? -4.893 1.840 -4.722 1.00 95.00 175 VAL A CA 1
ATOM 1399 C C . VAL A 1 175 ? -6.369 1.496 -4.911 1.00 95.00 175 VAL A C 1
ATOM 1401 O O . VAL A 1 175 ? -6.733 0.877 -5.906 1.00 95.00 175 VAL A O 1
ATOM 1404 N N . LEU A 1 176 ? -7.239 1.911 -3.988 1.00 92.88 176 LEU A N 1
ATOM 1405 C CA . LEU A 1 176 ? -8.667 1.594 -4.072 1.00 92.88 176 LEU A CA 1
ATOM 1406 C C . LEU A 1 176 ? -9.343 2.269 -5.270 1.00 92.88 176 LEU A C 1
ATOM 1408 O O . LEU A 1 176 ? -10.182 1.653 -5.922 1.00 92.88 176 LEU A O 1
ATOM 1412 N N . LYS A 1 177 ? -8.970 3.516 -5.574 1.00 92.75 177 LYS A N 1
ATOM 1413 C CA . LYS A 1 177 ? -9.523 4.280 -6.698 1.00 92.75 177 LYS A CA 1
ATOM 1414 C C . LYS A 1 177 ? -9.117 3.696 -8.054 1.00 92.75 177 LYS A C 1
ATOM 1416 O O . LYS A 1 177 ? -9.905 3.783 -8.987 1.00 92.75 177 LYS A O 1
ATOM 1421 N N . SER A 1 178 ? -7.927 3.103 -8.152 1.00 92.69 178 SER A N 1
ATOM 1422 C CA 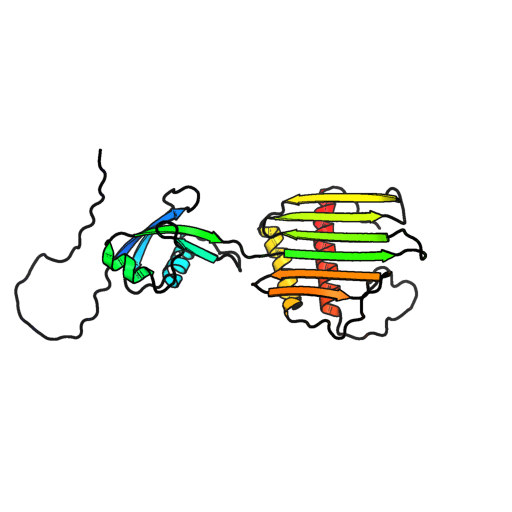. SER A 1 178 ? -7.412 2.533 -9.404 1.00 92.69 178 SER A CA 1
ATOM 1423 C C . SER A 1 178 ? -8.177 1.304 -9.908 1.00 92.69 178 SER A C 1
ATOM 1425 O O . SER A 1 178 ? -8.050 0.951 -11.070 1.00 92.69 178 SER A O 1
ATOM 1427 N N . GLY A 1 179 ? -8.931 0.604 -9.049 1.00 90.12 179 GLY A N 1
ATOM 1428 C CA . GLY A 1 179 ? -9.592 -0.655 -9.419 1.00 90.12 179 GLY A CA 1
ATOM 1429 C C . GLY A 1 179 ? -8.650 -1.859 -9.585 1.00 90.12 179 GLY A C 1
ATOM 1430 O O . GLY A 1 179 ? -9.130 -2.972 -9.792 1.00 90.12 179 GLY A O 1
ATOM 1431 N N . ILE A 1 180 ? -7.335 -1.678 -9.398 1.00 91.44 180 ILE A N 1
ATOM 1432 C CA . ILE A 1 180 ? -6.291 -2.693 -9.633 1.00 91.44 180 ILE A CA 1
ATOM 1433 C C . ILE A 1 180 ? -6.529 -4.021 -8.893 1.00 91.44 180 ILE A C 1
ATOM 1435 O O . ILE A 1 180 ? -6.132 -5.079 -9.364 1.00 91.44 180 ILE A O 1
ATOM 1439 N N . LEU A 1 181 ? -7.203 -3.986 -7.734 1.00 91.25 181 LEU A N 1
ATOM 1440 C CA . LEU A 1 181 ? -7.480 -5.169 -6.906 1.00 91.25 181 LEU A CA 1
ATOM 1441 C C . LEU A 1 181 ? -8.445 -6.171 -7.561 1.00 91.25 181 LEU A C 1
ATOM 1443 O O . LEU A 1 181 ? -8.555 -7.295 -7.081 1.00 91.25 181 LEU A O 1
ATOM 1447 N N . GLN A 1 182 ? -9.169 -5.759 -8.604 1.00 89.56 182 GLN A N 1
ATOM 1448 C CA . GLN A 1 182 ? -10.160 -6.578 -9.311 1.00 89.56 182 GLN A CA 1
ATOM 1449 C C . GLN A 1 182 ? -9.688 -6.982 -10.717 1.00 89.56 182 GLN A C 1
ATOM 1451 O O . GLN A 1 182 ? -10.458 -7.578 -11.467 1.00 89.56 182 GLN A O 1
ATOM 1456 N N . MET A 1 183 ? -8.454 -6.632 -11.089 1.00 87.44 183 MET A N 1
ATOM 1457 C CA . MET A 1 183 ? -7.923 -6.870 -12.430 1.00 87.44 183 MET A CA 1
ATOM 1458 C C . MET A 1 183 ? -7.322 -8.270 -12.588 1.00 87.44 183 MET A C 1
ATOM 1460 O O . MET A 1 183 ? -6.916 -8.907 -11.617 1.00 87.44 183 MET A O 1
ATOM 1464 N N . ASP A 1 184 ? -7.238 -8.703 -13.845 1.00 85.81 184 ASP A N 1
ATOM 1465 C CA . ASP A 1 184 ? -6.570 -9.924 -14.291 1.00 85.81 184 ASP A CA 1
ATOM 1466 C C . ASP A 1 184 ? -5.456 -9.553 -15.285 1.00 85.81 184 ASP A C 1
ATOM 1468 O O . ASP A 1 184 ? -5.704 -8.834 -16.256 1.00 85.81 184 ASP A O 1
ATOM 1472 N N . ASP A 1 185 ? -4.233 -10.029 -15.038 1.00 85.06 185 ASP A N 1
ATOM 1473 C CA . ASP A 1 185 ? -3.062 -9.790 -15.888 1.00 85.06 185 ASP A CA 1
ATOM 1474 C C . ASP A 1 185 ? -2.807 -10.903 -16.912 1.00 85.06 185 ASP A C 1
ATOM 1476 O O . ASP A 1 185 ? -1.810 -10.856 -17.636 1.00 85.06 185 ASP A O 1
ATOM 1480 N N . SER A 1 186 ? -3.717 -11.875 -17.043 1.00 84.25 186 SER A N 1
ATOM 1481 C CA . SER A 1 186 ? -3.568 -13.023 -17.948 1.00 84.25 186 SER A CA 1
ATOM 1482 C C . SER A 1 186 ? -3.309 -12.656 -19.417 1.00 84.25 186 SER A C 1
ATOM 1484 O O . SER A 1 186 ? -2.685 -13.433 -20.143 1.00 84.25 186 SER A O 1
ATOM 1486 N N . GLN A 1 187 ? -3.765 -11.479 -19.859 1.00 82.38 187 GLN A N 1
ATOM 1487 C CA . GLN A 1 187 ? -3.585 -10.971 -21.227 1.00 82.38 187 GLN A CA 1
ATOM 1488 C C . GLN A 1 187 ? -2.461 -9.932 -21.358 1.00 82.38 187 GLN A C 1
ATOM 1490 O O . GLN A 1 187 ? -2.230 -9.400 -22.447 1.00 82.38 187 GLN A O 1
ATOM 1495 N N . TRP A 1 188 ? -1.761 -9.601 -20.271 1.00 86.62 188 TRP A N 1
ATOM 1496 C CA . TRP A 1 188 ? -0.739 -8.561 -20.300 1.00 86.62 188 TRP A CA 1
ATOM 1497 C C . TRP A 1 188 ? 0.557 -9.055 -20.957 1.00 86.62 188 TRP A C 1
ATOM 1499 O O . TRP A 1 188 ? 0.884 -10.245 -20.912 1.00 86.62 188 TRP A O 1
ATOM 1509 N N . PRO A 1 189 ? 1.352 -8.151 -21.562 1.00 85.81 189 PRO A N 1
ATOM 1510 C CA . PRO A 1 189 ? 2.649 -8.518 -22.109 1.00 85.81 189 PRO A CA 1
ATOM 1511 C C . PRO A 1 189 ? 3.561 -9.111 -21.031 1.00 85.81 189 PRO A C 1
ATOM 1513 O O . PRO A 1 189 ? 3.952 -8.428 -20.084 1.00 85.81 189 PRO A O 1
ATOM 1516 N N . ALA A 1 190 ? 3.956 -10.370 -21.211 1.00 87.50 190 ALA A N 1
ATOM 1517 C CA . ALA A 1 190 ? 4.805 -11.057 -20.249 1.00 87.50 190 ALA A CA 1
ATOM 1518 C C . ALA A 1 190 ? 6.118 -10.283 -19.987 1.00 87.50 190 ALA A C 1
ATOM 1520 O O . ALA A 1 190 ? 6.740 -9.758 -20.924 1.00 87.50 190 ALA A O 1
ATOM 1521 N N . PRO A 1 191 ? 6.577 -10.217 -18.725 1.00 89.19 191 PRO A N 1
ATOM 1522 C CA . PRO A 1 191 ? 7.833 -9.570 -18.387 1.00 89.19 191 PRO A CA 1
ATOM 1523 C C . PRO A 1 191 ? 9.017 -10.313 -19.014 1.00 89.19 191 PRO A C 1
ATOM 1525 O O . PRO A 1 191 ? 9.033 -11.539 -19.113 1.00 89.19 191 PRO A O 1
ATOM 1528 N N . THR A 1 192 ? 10.053 -9.566 -19.384 1.00 86.88 192 THR A N 1
ATOM 1529 C CA . THR A 1 192 ? 11.297 -10.121 -19.943 1.00 86.88 192 THR A CA 1
ATOM 1530 C C . THR A 1 192 ? 12.442 -9.992 -18.941 1.00 86.88 192 THR A C 1
ATOM 1532 O O . THR A 1 192 ? 12.319 -9.309 -17.920 1.00 86.88 192 THR A O 1
ATOM 1535 N N . ARG A 1 193 ? 13.585 -10.631 -19.216 1.00 82.69 193 ARG A N 1
ATOM 1536 C CA . ARG A 1 193 ? 14.791 -10.462 -18.388 1.00 82.69 193 ARG A CA 1
ATOM 1537 C C . ARG A 1 193 ? 15.340 -9.035 -18.491 1.00 82.69 193 ARG A C 1
ATOM 1539 O O . ARG A 1 193 ? 15.917 -8.525 -17.528 1.00 82.69 193 ARG A O 1
ATOM 1546 N N . GLU A 1 194 ? 15.147 -8.415 -19.650 1.00 81.94 194 GLU A N 1
ATOM 1547 C CA . GLU A 1 194 ? 15.671 -7.110 -20.031 1.00 81.94 194 GLU A CA 1
ATOM 1548 C C . GLU A 1 194 ? 14.754 -5.954 -19.624 1.00 81.94 194 GLU A C 1
ATOM 1550 O O . GLU A 1 194 ? 15.226 -4.835 -19.465 1.00 81.94 194 GLU A O 1
ATOM 1555 N N . SER A 1 195 ? 13.454 -6.199 -19.466 1.00 83.81 195 SER A N 1
ATOM 1556 C CA . SER A 1 195 ? 12.438 -5.171 -19.227 1.00 83.81 195 SER A CA 1
ATOM 1557 C C . SER A 1 195 ? 11.264 -5.763 -18.449 1.00 83.81 195 SER A C 1
ATOM 1559 O O . SER A 1 195 ? 10.563 -6.656 -18.943 1.00 83.81 195 SER A O 1
ATOM 1561 N N . ARG A 1 196 ? 11.063 -5.268 -17.222 1.00 89.81 196 ARG A N 1
ATOM 1562 C CA . ARG A 1 196 ? 10.044 -5.762 -16.290 1.00 89.81 196 ARG A CA 1
ATOM 1563 C C . ARG A 1 196 ? 9.593 -4.675 -15.323 1.00 89.81 196 ARG A C 1
ATOM 1565 O O . ARG A 1 196 ? 10.418 -3.914 -14.818 1.00 89.81 196 ARG A O 1
ATOM 1572 N N . GLN A 1 197 ? 8.304 -4.663 -15.026 1.00 92.69 197 GLN A N 1
ATOM 1573 C CA . GLN A 1 197 ? 7.719 -3.926 -13.915 1.00 92.69 197 GLN A CA 1
ATOM 1574 C C . GLN A 1 197 ? 6.746 -4.808 -13.135 1.00 92.69 197 GLN A C 1
ATOM 1576 O O . GLN A 1 197 ? 6.160 -5.737 -13.690 1.00 92.69 197 GLN A O 1
ATOM 1581 N N . GLU A 1 198 ? 6.613 -4.528 -11.845 1.00 95.19 198 GLU A N 1
ATOM 1582 C CA . GLU A 1 198 ? 5.796 -5.284 -10.905 1.00 95.19 198 GLU A CA 1
ATOM 1583 C C . GLU A 1 198 ? 5.076 -4.349 -9.941 1.00 95.19 198 GLU A C 1
ATOM 1585 O O . GLU A 1 198 ? 5.664 -3.375 -9.457 1.00 95.19 198 GLU A O 1
ATOM 1590 N N . ILE A 1 199 ? 3.836 -4.704 -9.612 1.00 96.62 199 ILE A N 1
ATOM 1591 C CA . ILE A 1 199 ? 3.088 -4.130 -8.496 1.00 96.62 199 ILE A CA 1
ATOM 1592 C C . ILE A 1 199 ? 2.615 -5.275 -7.608 1.00 96.62 199 ILE A C 1
ATOM 1594 O O . ILE A 1 199 ? 1.962 -6.205 -8.071 1.00 96.62 199 ILE A O 1
ATOM 1598 N N . GLU A 1 200 ? 2.924 -5.194 -6.321 1.00 98.00 200 GLU A N 1
ATOM 1599 C CA . GLU A 1 200 ? 2.416 -6.104 -5.300 1.00 98.00 200 GLU A CA 1
ATOM 1600 C C . GLU A 1 200 ? 1.646 -5.308 -4.253 1.00 98.00 200 GLU A C 1
ATOM 1602 O O . GLU A 1 200 ? 2.156 -4.323 -3.715 1.00 98.00 200 GLU A O 1
ATOM 1607 N N . ILE A 1 201 ? 0.413 -5.725 -3.969 1.00 97.25 201 ILE A N 1
ATOM 1608 C CA . ILE A 1 201 ? -0.490 -5.004 -3.073 1.00 97.25 201 ILE A CA 1
ATOM 1609 C C . ILE A 1 201 ? -1.181 -5.979 -2.126 1.00 97.25 201 ILE A C 1
ATOM 1611 O O . ILE A 1 201 ? -1.769 -6.964 -2.568 1.00 97.25 201 ILE A O 1
ATOM 1615 N N . LYS A 1 202 ? -1.183 -5.651 -0.830 1.00 95.38 202 LYS A N 1
ATOM 1616 C CA . LYS A 1 202 ? -2.115 -6.204 0.163 1.00 95.38 202 LYS A CA 1
ATOM 1617 C C . LYS A 1 202 ? -3.009 -5.080 0.661 1.00 95.38 202 LYS A C 1
ATOM 1619 O O . LYS A 1 202 ? -2.502 -4.066 1.133 1.00 95.38 202 LYS A O 1
ATOM 1624 N N . CYS A 1 203 ? -4.318 -5.221 0.506 1.00 91.81 203 CYS A N 1
ATOM 1625 C CA . CYS A 1 203 ? -5.292 -4.206 0.902 1.00 91.81 203 CYS A CA 1
ATOM 1626 C C . CYS A 1 203 ? -6.675 -4.855 1.035 1.00 91.81 203 CYS A C 1
ATOM 1628 O O . CYS A 1 203 ? -7.044 -5.659 0.184 1.00 91.81 203 CYS A O 1
ATOM 1630 N N . GLN A 1 204 ? -7.448 -4.527 2.077 1.00 85.62 204 GLN A N 1
ATOM 1631 C CA . GLN A 1 204 ? -8.803 -5.065 2.295 1.00 85.62 204 GLN A CA 1
ATOM 1632 C C . GLN A 1 204 ? -8.885 -6.603 2.292 1.00 85.62 204 GLN A C 1
ATOM 1634 O O . GLN A 1 204 ? -9.872 -7.185 1.848 1.00 85.62 204 GLN A O 1
ATOM 1639 N N . GLY A 1 205 ? -7.837 -7.279 2.775 1.00 84.12 205 GLY A N 1
ATOM 1640 C CA . GLY A 1 205 ? -7.755 -8.745 2.779 1.00 84.12 205 GLY A CA 1
ATOM 1641 C C . GLY A 1 205 ? -7.494 -9.379 1.405 1.00 84.12 205 GLY A C 1
ATOM 1642 O O . GLY A 1 205 ? -7.406 -10.600 1.316 1.00 84.12 205 GLY A O 1
ATOM 1643 N N . ILE A 1 206 ? -7.334 -8.574 0.353 1.00 87.62 206 ILE A N 1
ATOM 1644 C CA . ILE A 1 206 ? -6.950 -9.011 -0.990 1.00 87.62 206 ILE A CA 1
ATOM 1645 C C . ILE A 1 206 ? -5.430 -8.875 -1.130 1.00 87.62 206 ILE A C 1
ATOM 1647 O O . ILE A 1 206 ? -4.857 -7.855 -0.739 1.00 87.62 206 ILE A O 1
ATOM 1651 N N . HIS A 1 207 ? -4.778 -9.889 -1.705 1.00 94.19 207 HIS A N 1
ATOM 1652 C CA . HIS A 1 207 ? -3.362 -9.855 -2.084 1.00 94.19 207 HIS A CA 1
ATOM 1653 C C . HIS A 1 207 ? -3.242 -10.116 -3.583 1.00 94.19 207 HIS A C 1
ATOM 1655 O O . HIS A 1 207 ? -3.607 -11.191 -4.050 1.00 94.19 207 HIS A O 1
ATOM 1661 N N . VAL A 1 208 ? -2.735 -9.129 -4.319 1.00 94.19 208 VAL A N 1
ATOM 1662 C CA . VAL A 1 208 ? -2.464 -9.222 -5.758 1.00 94.19 208 VAL A CA 1
ATOM 1663 C C . VAL A 1 208 ? -0.984 -8.987 -6.032 1.00 94.19 208 VAL A C 1
ATOM 1665 O O . VAL A 1 208 ? -0.327 -8.196 -5.346 1.00 94.19 208 VAL A O 1
ATOM 1668 N N . VAL A 1 209 ? -0.464 -9.683 -7.039 1.00 95.62 209 VAL A N 1
ATOM 1669 C CA . VAL A 1 209 ? 0.902 -9.528 -7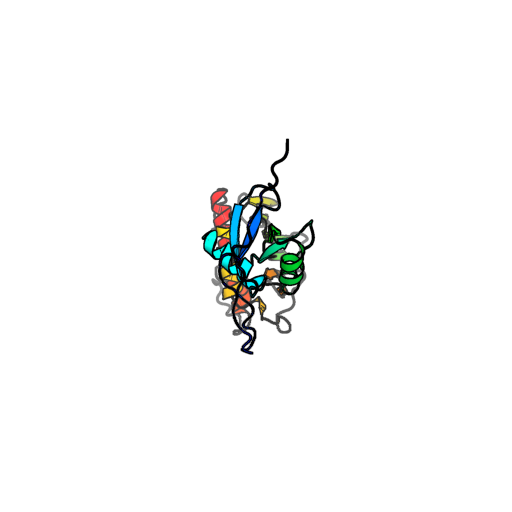.540 1.00 95.62 209 VAL A CA 1
ATOM 1670 C C . VAL A 1 209 ? 0.827 -9.548 -9.054 1.00 95.62 209 VAL A C 1
ATOM 1672 O O . VAL A 1 209 ? 0.498 -10.575 -9.634 1.00 95.62 209 VAL A O 1
ATOM 1675 N N . PHE A 1 210 ? 1.156 -8.423 -9.670 1.00 94.56 210 PHE A N 1
ATOM 1676 C CA . PHE A 1 210 ? 1.143 -8.262 -11.113 1.00 94.56 210 PHE A CA 1
ATOM 1677 C C . PHE A 1 210 ? 2.561 -8.095 -11.638 1.00 94.56 210 PHE A C 1
ATOM 1679 O O . PHE A 1 210 ? 3.377 -7.401 -11.021 1.00 94.56 210 PHE A O 1
ATOM 1686 N N . ALA A 1 211 ? 2.852 -8.688 -12.795 1.00 91.94 211 ALA A N 1
ATOM 1687 C CA . ALA A 1 211 ? 4.132 -8.517 -13.469 1.00 91.94 211 ALA A CA 1
ATOM 1688 C C . ALA A 1 211 ? 3.943 -8.397 -14.982 1.00 91.94 211 ALA A C 1
ATOM 1690 O O . ALA A 1 211 ? 3.371 -9.269 -15.624 1.00 91.94 211 ALA A O 1
ATOM 1691 N N . THR A 1 212 ? 4.493 -7.339 -15.569 1.00 89.94 212 THR A N 1
ATOM 1692 C CA . THR A 1 212 ? 4.384 -7.068 -17.007 1.00 89.94 212 THR A CA 1
ATOM 1693 C C . THR A 1 212 ? 5.685 -6.488 -17.547 1.00 89.94 212 THR A C 1
ATOM 1695 O O . THR A 1 212 ? 6.617 -6.153 -16.802 1.00 89.94 212 THR A O 1
ATOM 1698 N N . LYS A 1 213 ? 5.798 -6.396 -18.867 1.00 86.19 213 LYS A N 1
ATOM 1699 C CA . LYS A 1 213 ? 6.909 -5.702 -19.517 1.00 86.19 213 LYS A CA 1
ATOM 1700 C C . LYS A 1 213 ? 6.926 -4.225 -19.098 1.00 86.19 213 LYS A C 1
ATOM 1702 O O . LYS A 1 213 ? 5.879 -3.584 -19.020 1.00 86.19 213 LYS A O 1
ATOM 1707 N N . LEU A 1 214 ? 8.114 -3.672 -18.831 1.00 82.12 214 LEU A N 1
ATOM 1708 C CA . LEU A 1 214 ? 8.249 -2.255 -18.475 1.00 82.12 214 LEU A CA 1
ATOM 1709 C C . LEU A 1 214 ? 7.822 -1.387 -19.664 1.00 82.12 214 LEU A C 1
ATOM 1711 O O . LEU A 1 214 ? 8.459 -1.431 -20.721 1.00 82.12 214 LEU A O 1
ATOM 1715 N N . HIS A 1 215 ? 6.764 -0.597 -19.477 1.00 72.38 215 HIS A N 1
ATOM 1716 C CA . HIS A 1 215 ? 6.375 0.438 -20.423 1.00 72.38 215 HIS A CA 1
ATOM 1717 C C . HIS A 1 215 ? 7.186 1.703 -20.133 1.00 72.38 215 HIS A C 1
ATOM 1719 O O . HIS A 1 215 ? 7.269 2.161 -18.992 1.00 72.38 215 HIS A O 1
ATOM 1725 N N . TRP A 1 216 ? 7.814 2.269 -21.160 1.00 60.47 216 TRP A N 1
ATOM 1726 C CA . TRP A 1 216 ? 8.452 3.574 -21.038 1.00 60.47 216 TRP A CA 1
ATOM 1727 C C . TRP A 1 216 ? 7.352 4.615 -20.873 1.00 60.47 216 TRP A C 1
ATOM 1729 O O . TRP A 1 216 ? 6.543 4.796 -21.781 1.00 60.47 216 TRP A O 1
ATOM 1739 N N . SER A 1 217 ? 7.269 5.255 -19.709 1.00 49.91 217 SER A N 1
ATOM 1740 C CA . SER A 1 217 ? 6.220 6.240 -19.485 1.00 49.91 217 SER A CA 1
ATOM 1741 C C . SER A 1 217 ? 6.418 7.513 -20.316 1.00 49.91 217 SER A C 1
ATOM 1743 O O . SER A 1 217 ? 7.479 7.787 -20.881 1.00 49.91 217 SER A O 1
ATOM 1745 N N . LEU A 1 218 ? 5.330 8.276 -20.407 1.00 41.34 218 LEU A N 1
ATOM 1746 C CA . LEU A 1 218 ? 5.066 9.394 -21.314 1.00 41.34 218 LEU A CA 1
ATOM 1747 C C . LEU A 1 218 ? 6.079 10.567 -21.397 1.00 41.34 218 LEU A C 1
ATOM 1749 O O . LEU A 1 218 ? 5.996 11.270 -22.403 1.00 41.34 218 LEU A O 1
ATOM 1753 N N . PRO A 1 219 ? 7.062 10.816 -20.497 1.00 38.09 219 PRO A N 1
ATOM 1754 C CA . PRO A 1 219 ? 8.029 11.898 -20.729 1.00 38.09 219 PRO A CA 1
ATOM 1755 C C . PRO A 1 219 ? 9.083 11.617 -21.816 1.00 38.09 219 PRO A C 1
ATOM 1757 O O . PRO A 1 219 ? 9.916 12.481 -22.063 1.00 38.09 219 PRO A O 1
ATOM 1760 N N . HIS A 1 220 ? 9.084 10.443 -22.463 1.00 38.09 220 HIS A N 1
ATOM 1761 C CA . HIS A 1 220 ? 10.006 10.127 -23.570 1.00 38.09 220 HIS A CA 1
ATOM 1762 C C . HIS A 1 220 ? 9.316 9.917 -24.929 1.00 38.09 220 HIS A C 1
ATOM 1764 O O . HIS A 1 220 ? 9.889 9.321 -25.844 1.00 38.09 220 HIS A O 1
ATOM 1770 N N . ILE A 1 221 ? 8.096 10.440 -25.105 1.00 37.47 221 ILE A N 1
ATOM 1771 C CA . ILE A 1 221 ? 7.507 10.600 -26.441 1.00 37.47 221 ILE A CA 1
ATOM 1772 C C . ILE A 1 221 ? 8.093 11.865 -27.090 1.00 37.47 221 ILE A C 1
ATOM 1774 O O . ILE A 1 221 ? 7.420 12.881 -27.200 1.00 37.47 221 ILE A O 1
ATOM 1778 N N . ASP A 1 222 ? 9.348 11.787 -27.537 1.00 32.94 222 ASP A N 1
ATOM 1779 C CA . ASP A 1 222 ? 9.936 12.743 -28.494 1.00 32.94 222 ASP A CA 1
ATOM 1780 C C . ASP A 1 222 ? 10.653 12.018 -29.650 1.00 32.94 222 ASP A C 1
ATOM 1782 O O . ASP A 1 222 ? 11.754 12.354 -30.072 1.00 32.94 222 ASP A O 1
ATOM 1786 N N . ALA A 1 223 ? 10.036 10.940 -30.152 1.00 30.70 223 ALA A N 1
ATOM 1787 C CA . ALA A 1 223 ? 10.524 10.231 -31.343 1.00 30.70 223 ALA A CA 1
ATOM 1788 C C . ALA A 1 223 ? 9.413 9.555 -32.173 1.00 30.70 223 ALA A C 1
ATOM 1790 O O . ALA A 1 223 ? 9.645 8.540 -32.832 1.00 30.70 223 ALA A O 1
ATOM 1791 N N . GLY A 1 224 ? 8.185 10.087 -32.138 1.00 32.66 224 GLY A N 1
ATOM 1792 C CA . GLY A 1 224 ? 7.163 9.785 -33.151 1.00 32.66 224 GLY A CA 1
ATOM 1793 C C . GLY A 1 224 ? 6.706 8.323 -33.282 1.00 32.66 224 GLY A C 1
ATOM 1794 O O . GLY A 1 224 ? 6.156 7.962 -34.321 1.00 32.66 224 GLY A O 1
ATOM 1795 N N . ARG A 1 225 ? 6.888 7.466 -32.268 1.00 34.56 225 ARG A N 1
ATOM 1796 C CA . ARG A 1 225 ? 6.432 6.067 -32.314 1.00 34.56 225 ARG A CA 1
ATOM 1797 C C . ARG A 1 225 ? 5.188 5.875 -31.444 1.00 34.56 225 ARG A C 1
ATOM 1799 O O . ARG A 1 225 ? 5.273 5.807 -30.224 1.00 34.56 225 ARG A O 1
ATOM 1806 N N . LYS A 1 226 ? 4.016 5.805 -32.085 1.00 31.72 226 LYS A N 1
ATOM 1807 C CA . LYS A 1 226 ? 2.745 5.445 -31.438 1.00 31.72 226 LYS A CA 1
ATOM 1808 C C . LYS A 1 226 ? 2.798 3.969 -31.021 1.00 31.72 226 LYS A C 1
ATOM 1810 O O . LYS A 1 226 ? 2.901 3.103 -31.886 1.00 31.72 226 LYS A O 1
ATOM 1815 N N . CYS A 1 227 ? 2.718 3.678 -29.722 1.00 38.72 227 CYS A N 1
ATOM 1816 C CA . CYS A 1 227 ? 2.454 2.321 -29.239 1.00 38.72 227 CYS A CA 1
ATOM 1817 C C . CYS A 1 227 ? 1.030 1.918 -29.649 1.00 38.72 227 CYS A C 1
ATOM 1819 O O . CYS A 1 227 ? 0.058 2.554 -29.252 1.00 38.72 227 CYS A O 1
ATOM 1821 N N . ALA A 1 228 ? 0.914 0.869 -30.463 1.00 37.53 228 ALA A N 1
ATOM 1822 C CA . ALA A 1 228 ? -0.344 0.358 -31.007 1.00 37.53 228 ALA A CA 1
ATOM 1823 C C . ALA A 1 228 ? -1.043 -0.662 -30.081 1.00 37.53 228 ALA A C 1
ATOM 1825 O O . ALA A 1 228 ? -1.718 -1.566 -30.565 1.00 37.53 228 ALA A O 1
ATOM 1826 N N . HIS A 1 229 ? -0.896 -0.532 -28.759 1.00 43.91 229 HIS A N 1
ATOM 1827 C CA . HIS A 1 229 ? -1.624 -1.359 -27.794 1.00 43.91 229 HIS A CA 1
ATOM 1828 C C . HIS A 1 229 ? -2.649 -0.493 -27.067 1.00 43.91 229 HIS A C 1
ATOM 1830 O O . HIS A 1 229 ? -2.340 0.298 -26.183 1.00 43.91 229 HIS A O 1
ATOM 1836 N N . VAL A 1 230 ? -3.876 -0.589 -27.563 1.00 43.47 230 VAL A N 1
ATOM 1837 C CA . VAL A 1 230 ? -5.042 0.195 -27.178 1.00 43.47 230 VAL A CA 1
ATOM 1838 C C . VAL A 1 230 ? -5.679 -0.428 -25.922 1.00 43.47 230 VAL A C 1
ATOM 1840 O O . VAL A 1 230 ? -6.187 -1.537 -25.990 1.00 43.47 230 VAL A O 1
ATOM 1843 N N . ARG A 1 231 ? -5.694 0.344 -24.823 1.00 51.34 231 ARG A N 1
ATOM 1844 C CA . ARG A 1 231 ? -6.746 0.455 -23.777 1.00 51.34 231 ARG A CA 1
ATOM 1845 C C . ARG A 1 231 ? -6.913 -0.510 -22.582 1.00 51.34 231 ARG A C 1
ATOM 1847 O O . ARG A 1 231 ? -7.772 -0.186 -21.778 1.00 51.34 231 ARG A O 1
ATOM 1854 N N . GLU A 1 232 ? -6.119 -1.557 -22.350 1.00 52.50 232 GLU A N 1
ATOM 1855 C CA . GLU A 1 232 ? -6.320 -2.426 -21.149 1.00 52.50 232 GLU A CA 1
ATOM 1856 C C . GLU A 1 232 ? -5.181 -2.410 -20.103 1.00 52.50 232 GLU A C 1
ATOM 1858 O O . GLU A 1 232 ? -5.210 -3.164 -19.136 1.00 52.50 232 GLU A O 1
ATOM 1863 N N . MET A 1 233 ? -4.179 -1.535 -20.257 1.00 59.41 233 MET A N 1
ATOM 1864 C CA . MET A 1 233 ? -3.081 -1.349 -19.283 1.00 59.41 233 MET A CA 1
ATOM 1865 C C . MET A 1 233 ? -3.136 -0.005 -18.535 1.00 59.41 233 MET A C 1
ATOM 1867 O O . MET A 1 233 ? -2.247 0.283 -17.733 1.00 59.41 233 MET A O 1
ATOM 1871 N N . SER A 1 234 ? -4.163 0.818 -18.782 1.00 70.56 234 SER A N 1
ATOM 1872 C CA . SER A 1 234 ? -4.266 2.178 -18.235 1.00 70.56 234 SER A CA 1
ATOM 1873 C C . SER A 1 234 ? -4.162 2.202 -16.719 1.00 70.56 234 SER A C 1
ATOM 1875 O O . SER A 1 234 ? -3.369 2.955 -16.182 1.00 70.56 234 SER A O 1
ATOM 1877 N N . GLU A 1 235 ? -4.895 1.342 -16.027 1.00 84.25 235 GLU A N 1
ATOM 1878 C CA . GLU A 1 235 ? -5.033 1.370 -14.576 1.00 84.25 235 GLU A CA 1
ATOM 1879 C C . GLU A 1 235 ? -3.736 0.950 -13.875 1.00 84.25 235 GLU A C 1
ATOM 1881 O O . GLU A 1 235 ? -3.344 1.561 -12.880 1.00 84.25 235 GLU A O 1
ATOM 1886 N N . PHE A 1 236 ? -3.033 -0.054 -14.416 1.00 89.38 236 PHE A N 1
ATOM 1887 C CA . PHE A 1 236 ? -1.718 -0.452 -13.915 1.00 89.38 236 PHE A CA 1
ATOM 1888 C C . PHE A 1 236 ? -0.694 0.668 -14.121 1.00 89.38 236 PHE A C 1
ATOM 1890 O O . PHE A 1 236 ? 0.020 1.024 -13.181 1.00 89.38 236 PHE A O 1
ATOM 1897 N N . ASP A 1 237 ? -0.615 1.230 -15.332 1.00 86.50 237 ASP A N 1
ATOM 1898 C CA . ASP A 1 237 ? 0.367 2.265 -15.667 1.00 86.50 237 ASP A CA 1
ATOM 1899 C C . ASP A 1 237 ? 0.076 3.583 -14.923 1.00 86.50 237 ASP A C 1
ATOM 1901 O O . ASP A 1 237 ? 0.996 4.234 -14.418 1.00 86.50 237 ASP A O 1
ATOM 1905 N N . GLU A 1 238 ? -1.199 3.954 -14.788 1.00 88.69 238 GLU A N 1
ATOM 1906 C CA . GLU A 1 238 ? -1.660 5.101 -14.004 1.00 88.69 238 GLU A CA 1
ATOM 1907 C C . GLU A 1 238 ? -1.308 4.924 -12.530 1.00 88.69 238 GLU A C 1
ATOM 1909 O O . GLU A 1 238 ? -0.650 5.794 -11.955 1.00 88.69 238 GLU A O 1
ATOM 1914 N N . LEU A 1 239 ? -1.648 3.779 -11.927 1.00 93.44 239 LEU A N 1
ATOM 1915 C CA . LEU A 1 239 ? -1.303 3.511 -10.533 1.00 93.44 239 LEU A CA 1
ATOM 1916 C C . LEU A 1 239 ? 0.215 3.469 -10.328 1.00 93.44 239 LEU A C 1
ATOM 1918 O O . LEU A 1 239 ? 0.717 3.990 -9.330 1.00 93.44 239 LEU A O 1
ATOM 1922 N N . ALA A 1 240 ? 0.971 2.888 -11.262 1.00 92.81 240 ALA A N 1
ATOM 1923 C CA . ALA A 1 240 ? 2.427 2.905 -11.221 1.00 92.81 240 ALA A CA 1
ATOM 1924 C C . ALA A 1 240 ? 2.960 4.345 -11.173 1.00 92.81 240 ALA A C 1
ATOM 1926 O O . ALA A 1 240 ? 3.837 4.652 -10.359 1.00 92.81 240 ALA A O 1
ATOM 1927 N N . GLU A 1 241 ? 2.456 5.240 -12.028 1.00 90.44 241 GLU A N 1
ATOM 1928 C CA . GLU A 1 241 ? 2.826 6.660 -12.020 1.00 90.44 241 GLU A CA 1
ATOM 1929 C C . GLU A 1 241 ? 2.372 7.392 -10.756 1.00 90.44 241 GLU A C 1
ATOM 1931 O O . GLU A 1 241 ? 3.149 8.177 -10.207 1.00 90.44 241 GLU A O 1
ATOM 1936 N N . GLU A 1 242 ? 1.192 7.088 -10.217 1.00 94.25 242 GLU A N 1
ATOM 1937 C CA . GLU A 1 242 ? 0.733 7.631 -8.937 1.00 94.25 242 GLU A CA 1
ATOM 1938 C C . GLU A 1 242 ? 1.634 7.183 -7.770 1.00 94.25 242 GLU A C 1
ATOM 1940 O O . GLU A 1 242 ? 2.068 8.022 -6.974 1.00 94.25 242 GLU A O 1
ATOM 1945 N N . ILE A 1 243 ? 2.011 5.899 -7.697 1.00 95.81 243 ILE A N 1
ATOM 1946 C CA . ILE A 1 243 ? 2.945 5.363 -6.689 1.00 95.81 243 ILE A CA 1
ATOM 1947 C C . ILE A 1 243 ? 4.322 6.020 -6.832 1.00 95.81 243 ILE A C 1
ATOM 1949 O O . ILE A 1 243 ? 4.900 6.480 -5.841 1.00 95.81 243 ILE A O 1
ATOM 1953 N N . LYS A 1 244 ? 4.851 6.110 -8.061 1.00 93.25 244 LYS A N 1
ATOM 1954 C CA . LYS A 1 244 ? 6.122 6.793 -8.350 1.00 93.25 244 LYS A CA 1
ATOM 1955 C C . LYS A 1 244 ? 6.056 8.260 -7.931 1.00 93.25 244 LYS A C 1
ATOM 1957 O O . LYS A 1 244 ? 6.999 8.751 -7.310 1.00 93.25 244 LYS A O 1
ATOM 1962 N N . GLY A 1 245 ? 4.972 8.960 -8.253 1.00 93.00 245 GLY A N 1
ATOM 1963 C CA . GLY A 1 245 ? 4.736 10.353 -7.881 1.00 93.00 245 GLY A CA 1
ATOM 1964 C C . GLY A 1 245 ? 4.695 10.544 -6.367 1.00 93.00 245 GLY A C 1
ATOM 1965 O O . GLY A 1 245 ? 5.404 11.402 -5.833 1.00 93.00 245 GLY A O 1
ATOM 1966 N N . PHE A 1 246 ? 3.948 9.690 -5.666 1.00 95.12 246 PHE A N 1
ATOM 1967 C CA . PHE A 1 246 ? 3.855 9.684 -4.208 1.00 95.12 246 PHE A CA 1
ATOM 1968 C C . PHE A 1 246 ? 5.224 9.429 -3.562 1.00 95.12 246 PHE A C 1
ATOM 1970 O O . PHE A 1 246 ? 5.688 10.238 -2.755 1.00 95.12 246 PHE A O 1
ATOM 1977 N N . GLY A 1 247 ? 5.934 8.379 -3.981 1.00 94.31 247 GLY A N 1
ATOM 1978 C CA . GLY A 1 247 ? 7.275 8.058 -3.493 1.00 94.31 247 GLY A CA 1
ATOM 1979 C C . GLY A 1 247 ? 8.293 9.168 -3.766 1.00 94.31 247 GLY A C 1
ATOM 1980 O O . GLY A 1 247 ? 9.019 9.582 -2.865 1.00 94.31 247 GLY A O 1
ATOM 1981 N N . LYS A 1 248 ? 8.319 9.727 -4.983 1.00 91.06 248 LYS A N 1
ATOM 1982 C CA . LYS A 1 248 ? 9.186 10.869 -5.330 1.00 91.06 248 LYS A CA 1
ATOM 1983 C C . LYS A 1 248 ? 8.858 12.111 -4.498 1.00 91.06 248 LYS A C 1
ATOM 1985 O O . LYS A 1 248 ? 9.771 12.851 -4.144 1.00 91.06 248 LYS A O 1
ATOM 1990 N N . SER A 1 249 ? 7.587 12.342 -4.155 1.00 92.62 249 SER A N 1
ATOM 1991 C CA . SER A 1 249 ? 7.200 13.455 -3.279 1.00 92.62 249 SER A CA 1
ATOM 1992 C C . SER A 1 249 ? 7.829 13.334 -1.887 1.00 92.62 249 SER A C 1
ATOM 1994 O O . SER A 1 249 ? 8.341 14.325 -1.372 1.00 92.62 249 SER A O 1
ATOM 1996 N N . ILE A 1 250 ? 7.905 12.112 -1.344 1.00 91.75 250 ILE A N 1
ATOM 1997 C CA . ILE A 1 250 ? 8.591 11.810 -0.081 1.00 91.75 250 ILE A CA 1
ATOM 1998 C C . ILE A 1 250 ? 10.100 12.047 -0.221 1.00 91.75 250 ILE A C 1
ATOM 2000 O O . ILE A 1 250 ? 10.719 12.658 0.645 1.00 91.75 250 ILE A O 1
ATOM 2004 N N . LEU A 1 251 ? 10.703 11.611 -1.331 1.00 87.62 251 LEU A N 1
ATOM 2005 C CA . LEU A 1 251 ? 12.140 11.777 -1.581 1.00 87.62 251 LEU A CA 1
ATOM 2006 C C . LEU A 1 251 ? 12.578 13.244 -1.701 1.00 87.62 251 LEU A C 1
ATOM 2008 O O . LEU A 1 251 ? 13.706 13.562 -1.323 1.00 87.62 251 LEU A O 1
ATOM 2012 N N . ASN A 1 252 ? 11.696 14.145 -2.147 1.00 85.62 252 ASN A N 1
ATOM 2013 C CA . ASN A 1 252 ? 11.999 15.580 -2.190 1.00 85.62 252 ASN A CA 1
ATOM 2014 C C . ASN A 1 252 ? 12.287 16.148 -0.788 1.00 85.62 252 ASN A C 1
ATOM 2016 O O . ASN A 1 252 ? 13.126 17.036 -0.661 1.00 85.62 252 ASN A O 1
ATOM 2020 N N . PHE A 1 253 ? 11.672 15.606 0.275 1.00 77.62 253 PHE A N 1
ATOM 2021 C CA . PHE A 1 253 ? 11.990 15.999 1.657 1.00 77.62 253 PHE A CA 1
ATOM 2022 C C . PHE A 1 253 ? 13.414 15.612 2.073 1.00 77.62 253 PHE A C 1
ATOM 2024 O O . PHE A 1 253 ? 13.995 16.249 2.945 1.00 77.62 253 PHE A O 1
ATOM 2031 N N . PHE A 1 254 ? 14.005 14.607 1.424 1.00 70.69 254 PHE A N 1
ATOM 2032 C CA . PHE A 1 254 ? 15.401 14.214 1.627 1.00 70.69 254 PHE A CA 1
ATOM 2033 C C . PHE A 1 254 ? 16.381 15.004 0.751 1.00 70.69 254 PHE A C 1
ATOM 2035 O O . PHE A 1 254 ? 17.550 14.625 0.663 1.00 70.69 254 PHE A O 1
ATOM 2042 N N . GLY A 1 255 ? 15.918 16.062 0.075 1.00 65.19 255 GLY A N 1
ATOM 2043 C CA . GLY A 1 255 ? 16.745 16.872 -0.817 1.00 65.19 255 GLY A CA 1
ATOM 2044 C C . GLY A 1 255 ? 17.242 16.106 -2.043 1.00 65.19 255 GLY A C 1
ATOM 2045 O O . GLY A 1 255 ? 18.271 16.470 -2.602 1.00 65.19 255 GLY A O 1
ATOM 2046 N N . ILE A 1 256 ? 16.557 15.031 -2.453 1.00 61.25 256 ILE A N 1
ATOM 2047 C CA . ILE A 1 256 ? 16.866 14.335 -3.704 1.00 61.25 256 ILE A CA 1
ATOM 2048 C C . ILE A 1 256 ? 16.187 15.121 -4.832 1.00 61.25 256 ILE A C 1
ATOM 2050 O O . ILE A 1 256 ? 14.956 15.104 -4.904 1.00 61.25 256 ILE A O 1
ATOM 2054 N N . PRO A 1 257 ? 16.940 15.830 -5.694 1.00 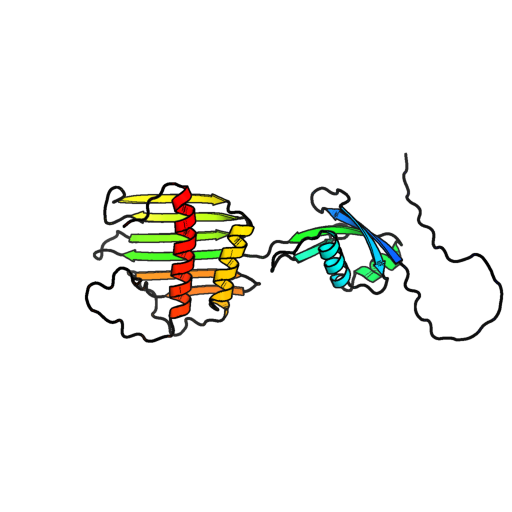53.97 257 PRO A N 1
ATOM 2055 C CA . PRO A 1 257 ? 16.343 16.579 -6.789 1.00 53.97 257 PRO A CA 1
ATOM 2056 C C . PRO A 1 257 ? 15.641 15.625 -7.759 1.00 53.97 257 PRO A C 1
ATOM 2058 O O . PRO A 1 257 ? 16.086 14.495 -7.984 1.00 53.97 257 PRO A O 1
ATOM 2061 N N . ARG A 1 258 ? 14.542 16.093 -8.361 1.00 52.22 258 ARG A N 1
ATOM 2062 C CA . ARG A 1 258 ? 13.939 15.416 -9.512 1.00 52.22 258 ARG A CA 1
ATOM 2063 C C . ARG A 1 258 ? 15.016 15.347 -10.593 1.00 52.22 258 ARG A C 1
ATOM 2065 O O . ARG A 1 258 ? 15.548 16.387 -10.967 1.00 52.22 258 ARG A O 1
ATOM 2072 N N . SER A 1 259 ? 15.364 14.148 -11.057 1.00 47.47 259 SER A N 1
ATOM 2073 C CA . SER A 1 259 ? 16.130 14.027 -12.296 1.00 47.47 259 SER A CA 1
ATOM 2074 C C . SER A 1 259 ? 15.279 14.660 -13.395 1.00 47.47 259 SER A C 1
ATOM 2076 O O . SER A 1 259 ? 14.184 14.155 -13.659 1.00 47.47 259 SER A O 1
ATOM 2078 N N . SER A 1 260 ? 15.743 15.804 -13.897 1.00 31.97 260 SER A N 1
ATOM 2079 C CA . SER A 1 260 ? 15.235 16.501 -15.080 1.00 31.97 260 SER A CA 1
ATOM 2080 C C . SER A 1 260 ? 15.250 15.592 -16.295 1.00 31.97 260 SER A C 1
ATOM 2082 O O . SER A 1 260 ? 16.278 14.889 -16.437 1.00 31.97 260 SER A O 1
#

Foldseek 3Di:
DDDDDDDDPPDDDDDDDDDDDDDDPPPFQFFWEFEAAQVPRDTDDIDRDTLPDFVVNVQVVVCVVVVPPLQPAKDKFKDAPRDTDDRVVPNVVCVPPSYHYIYIDTDHGWKKKKKKWWADPPPDPDIWMWMWIAGSQQKIKIWTAACDDDDQHRHIDIDIDGHDPVLSSVLLVLVVVLCVLVDDCPPAAAADPGFKMWMWIDDPNGTDIDMHGHDDDDPPPPPPDDDPDDDDCCSVVVSSVVSVVSSVVVVVVVVPDDPD

Sequence (260 aa):
MRTHVKLVSRAELQGRGRSRSHGRHEAIVPVEVQILNAFTGESSFSITAQSSWSISNLRSEIARLRQVVLSSGSELRLLMDTKILKDNELLKNLCATGELELRMLEVPEDFYVRYFAKMVVGGGRDQEFQEFEFCSNGRFRFARNFLQGGFFEGKQLRKECFLSQASLRVLKGLVLKSGILQMDDSQWPAPTRESRQEIEIKCQGIHVVFATKLHWSLPHIDAGRKCAHVREMSEFDELAEEIKGFGKSILNFFGIPRSS

Organism: NCBI:txid2562237

InterPro domains:
  IPR000626 Ubiquitin-like domain [PS50053] (29-94)
  IPR004023 Mago nashi protein [PF02792] (111-227)
  IPR004023 Mago nashi protein [PTHR12638] (109-213)
  IPR029071 Ubiquitin-like domain superfamily [SSF54236] (39-104)
  IPR036605 Mago nashi superfamily [G3DSA:3.30.1560.10] (108-255)
  IPR036605 Mago nashi superfamily [SSF89817] (109-226)

Secondary structure (DSSP, 8-state):
-------------S---------------EEEEEEEETTT--EEEEEEEETT--HHHHHHHHHHHTT----TTPEEEEEETTEEPPGGGHHHHHHHHS-EEEEEEEE----EEEEEEEEE-TTSS-EEEEEEEEETTSEEEEEEEE-SSSTTTTEEEEEEEE--HHHHHHHHHHHHHH-GGG---TTSPPP-SSEEEEEEEEETTEEEEEEEPPP--GGG--S-------SSSHHHHHHHHHHHHHHHHHHHHTT-----

Radius of gyration: 28.45 Å; chains: 1; bounding box: 79×33×85 Å